Protein AF-S4RRK0-F1 (afdb_monomer)

Foldseek 3Di:
DLVVLVVLVVVQPPPVPQWHFLVSSLVSCCVVVVDPPPPPLSVVLSCQVCVPPPRGTDGSVSSSVSVVVSVVVVVVVVVVVVVVVPPDDDPDDDDDDDDPPPDDPPPPPPDDPDDDDDDPDDPVVVVVVVVVVVVVVVVVVVVVVVVVVVVVVVVVVVVVVVVVVVVVVVVVVVVVVVVVVVVVVVVVVVVVVVVVVVVVVVVVVVVVVVVVVVVVVVVVVVVVVVVVVVVVVVVVVVVVVVVVVVVVVVVVVVVVVVVVVVVVVVVVVVVVVVVVVVVVVVVVVVVVVVVVVD

pLDDT: mean 82.61, std 19.89, range [32.41, 98.75]

Solvent-accessible surface area (backbone atoms only — not comparable to full-a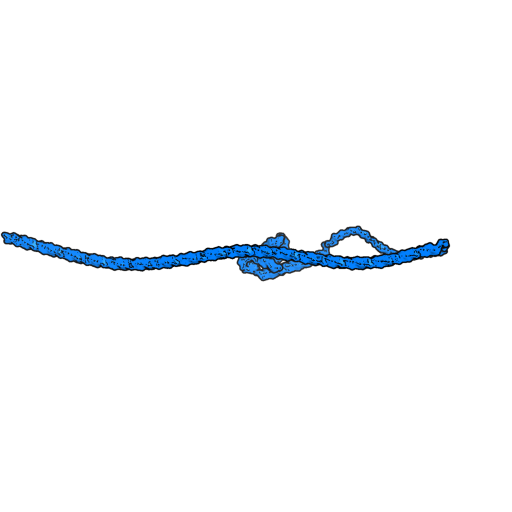tom values): 16966 Å² total; per-residue (Å²): 112,68,73,58,55,52,50,52,52,57,66,58,31,81,80,74,73,63,52,34,44,45,63,57,51,52,54,49,49,42,68,71,66,68,57,59,100,78,46,68,67,59,59,51,51,49,44,72,77,35,78,81,73,72,61,53,67,44,38,64,69,61,50,51,53,52,52,52,50,49,53,50,48,52,53,51,51,56,54,55,56,59,66,66,70,76,75,84,85,83,88,73,82,86,73,93,72,85,83,81,75,81,74,75,82,75,88,73,80,75,84,75,86,76,75,87,75,86,69,98,66,57,76,61,63,60,48,53,50,52,51,51,51,52,52,50,52,52,51,50,54,49,51,51,52,51,49,53,53,51,50,54,54,47,53,55,49,53,54,52,50,53,53,50,52,53,51,51,51,53,51,52,50,51,51,52,53,50,51,53,50,49,55,48,51,54,53,52,50,53,50,50,55,49,52,50,54,52,48,55,51,52,52,50,54,49,53,52,52,50,52,52,51,54,50,52,51,52,52,50,53,51,52,52,52,51,51,52,55,51,52,52,51,53,53,50,52,50,55,52,49,56,50,50,54,51,51,50,52,53,51,52,52,53,50,53,51,52,51,52,53,48,53,52,51,52,51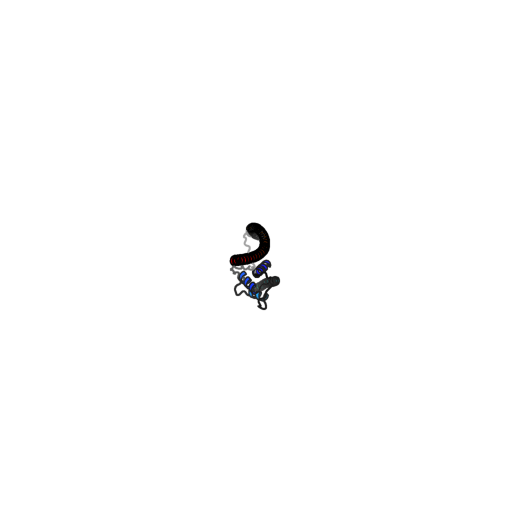,52,51,51,52,51,50,50,52,52,50,52,52,51,51,51,51,52,48,53,52,52,51,57,61,72,76,109

Mean predicted aligned error: 20.46 Å

Organism: Petromyzon marinus (NCBI:txid7757)

Sequence (294 aa):
EENLLNTIFKTCDTESTGHVAVAKIIEFVQLTISCGSEDSGLQELHTMLDPERRDLSIDMDTYQAIMCEWIEHRRTKHLCYRADDVETQDELKAVDVPEFVLAEPSTNMTRFSLQARKPAWGDRETSDLISCIADLQHTHMRLLEDNMKLKGSREMADELNAKLVEQIDTLSMQLRSSQVLLQRDESLKDEIEELKRSLAKVEEEHAHTNVLNKQLKKDNLQLTSNMTTLQDEVVKLRSENDFLCKQEIESGITMEDIKKQLQELEAVAAERNNLLFEQRNNHLKEMMETVSEY

Secondary structure (DSSP, 8-state):
-HHHHHHHHHHH-TT--SEEEHHHHHHHHHHHHT--TT-HHHHHHHHHH-TT-S--EEEHHHHHHHHHHHHHHHHHHHHHHHHHSSSS----------------------------------HHHHHHHHHHHHHHHHHHHHHHHHHHHHHHHHHHHHHHHHHHHHHHHHHHHHHHHHHHHHHHHHHHHHHHHHHHHHHHHHHHHHHHHHHHHHHHHHHHHHHHHHHHHHHHHHHHHHHHHHHHHHHHHHHHHHHHHHHHHHHHHHHHHHHHHHHHHHHHHHHHHHHHHHHHT-

Structure (mmCIF, N/CA/C/O backbone):
data_AF-S4RRK0-F1
#
_entry.id   AF-S4RRK0-F1
#
loop_
_atom_site.group_PDB
_atom_site.id
_atom_site.type_symbol
_atom_site.label_atom_id
_atom_site.label_alt_id
_atom_site.label_comp_id
_atom_site.label_asym_id
_atom_site.label_entity_id
_atom_site.label_seq_id
_atom_site.pdbx_PDB_ins_code
_atom_site.Cartn_x
_atom_site.Cartn_y
_atom_site.Cartn_z
_atom_site.occupancy
_atom_site.B_iso_or_equiv
_atom_site.auth_seq_id
_atom_site.auth_comp_id
_atom_site.auth_asym_id
_atom_site.auth_atom_id
_atom_site.pdbx_PDB_model_num
ATOM 1 N N . GLU A 1 1 ? 26.078 5.689 -9.170 1.00 56.34 1 GLU A N 1
ATOM 2 C CA . GLU A 1 1 ? 26.836 4.837 -8.223 1.00 56.34 1 GLU A CA 1
ATOM 3 C C . GLU A 1 1 ? 26.356 5.036 -6.789 1.00 56.34 1 GLU A C 1
ATOM 5 O O . GLU A 1 1 ? 26.098 4.044 -6.121 1.00 56.34 1 GLU A O 1
ATOM 10 N N . GLU A 1 2 ? 26.064 6.272 -6.374 1.00 58.31 2 GLU A N 1
ATOM 11 C CA . GLU A 1 2 ? 25.510 6.599 -5.043 1.00 58.31 2 GLU A CA 1
ATOM 12 C C . GLU A 1 2 ? 24.223 5.841 -4.659 1.00 58.31 2 GLU A C 1
ATOM 14 O O . GLU A 1 2 ? 24.096 5.380 -3.531 1.00 58.31 2 GLU A O 1
ATOM 19 N N . ASN A 1 3 ? 23.288 5.612 -5.593 1.00 70.06 3 ASN A N 1
ATOM 20 C CA . ASN A 1 3 ? 22.055 4.860 -5.294 1.00 70.06 3 ASN A CA 1
ATOM 21 C C . ASN A 1 3 ? 22.309 3.400 -4.884 1.00 70.06 3 ASN A C 1
ATOM 23 O O . ASN A 1 3 ? 21.536 2.831 -4.114 1.00 70.06 3 ASN A O 1
ATOM 27 N N . LEU A 1 4 ? 23.385 2.791 -5.385 1.00 77.62 4 LEU A N 1
ATOM 28 C CA . LEU A 1 4 ? 23.731 1.399 -5.096 1.00 77.62 4 LEU A CA 1
ATOM 29 C C . LEU A 1 4 ? 24.390 1.288 -3.714 1.00 77.62 4 LEU A C 1
ATOM 31 O O . LEU A 1 4 ? 24.005 0.427 -2.929 1.00 77.62 4 LEU A O 1
ATOM 35 N N . LEU A 1 5 ? 25.273 2.233 -3.376 1.00 81.94 5 LEU A N 1
ATOM 36 C CA . LEU A 1 5 ? 25.861 2.374 -2.038 1.00 81.94 5 LEU A CA 1
ATOM 37 C C . LEU A 1 5 ? 24.783 2.614 -0.972 1.00 81.94 5 LEU A C 1
ATOM 39 O O . LEU A 1 5 ? 24.741 1.914 0.038 1.00 81.94 5 LEU A O 1
ATOM 43 N N . ASN A 1 6 ? 23.830 3.507 -1.249 1.00 81.94 6 ASN A N 1
ATOM 44 C CA . ASN A 1 6 ? 22.699 3.767 -0.355 1.00 81.94 6 ASN A CA 1
ATOM 45 C C . ASN A 1 6 ? 21.820 2.531 -0.137 1.00 81.94 6 ASN A C 1
ATOM 47 O O . ASN A 1 6 ? 21.294 2.325 0.955 1.00 81.94 6 ASN A O 1
ATOM 51 N N . THR A 1 7 ? 21.651 1.706 -1.172 1.00 81.31 7 THR A N 1
ATOM 52 C CA . THR A 1 7 ? 20.878 0.461 -1.075 1.00 81.31 7 THR A CA 1
ATOM 53 C C . THR A 1 7 ? 21.614 -0.569 -0.219 1.00 81.31 7 THR A C 1
ATOM 55 O O . THR A 1 7 ? 20.995 -1.196 0.638 1.00 81.31 7 THR A O 1
ATOM 58 N N . ILE A 1 8 ? 22.934 -0.695 -0.382 1.00 82.50 8 ILE A N 1
ATOM 59 C CA . ILE A 1 8 ? 23.772 -1.597 0.421 1.00 82.50 8 ILE A CA 1
ATOM 60 C C . ILE A 1 8 ? 23.721 -1.203 1.902 1.00 82.50 8 ILE A C 1
ATOM 62 O O . ILE A 1 8 ? 23.387 -2.038 2.739 1.00 82.50 8 ILE A O 1
ATOM 66 N N . PHE A 1 9 ? 23.946 0.072 2.230 1.00 82.81 9 PHE A N 1
ATOM 67 C CA . PHE A 1 9 ? 23.918 0.534 3.621 1.00 82.81 9 PHE A CA 1
ATOM 68 C C . PHE A 1 9 ? 22.547 0.329 4.275 1.00 82.81 9 PHE A C 1
ATOM 70 O O . PHE A 1 9 ? 22.470 -0.197 5.380 1.00 82.81 9 PHE A O 1
ATOM 77 N N . LYS A 1 10 ? 21.454 0.665 3.575 1.00 81.94 10 LYS A N 1
ATOM 78 C CA . LYS A 1 10 ? 20.084 0.446 4.076 1.00 81.94 10 LYS A CA 1
ATOM 79 C C . LYS A 1 10 ? 19.741 -1.028 4.269 1.00 81.94 10 LYS A C 1
ATOM 81 O O . LYS A 1 10 ? 18.912 -1.348 5.110 1.00 81.94 10 LYS A O 1
ATOM 86 N N . THR A 1 11 ? 20.363 -1.919 3.500 1.00 81.00 11 THR A N 1
ATOM 87 C CA . THR A 1 11 ? 20.178 -3.365 3.673 1.00 81.00 11 THR A CA 1
ATOM 88 C C . THR A 1 11 ? 20.938 -3.874 4.900 1.00 81.00 11 THR A C 1
ATOM 90 O O . THR A 1 11 ? 20.464 -4.776 5.587 1.00 81.00 11 THR A O 1
ATOM 93 N N . CYS A 1 12 ? 22.085 -3.269 5.217 1.00 79.50 12 CYS A N 1
ATOM 94 C CA . CYS A 1 12 ? 22.861 -3.581 6.416 1.00 79.50 12 CYS A CA 1
ATOM 95 C C . CYS A 1 12 ? 22.313 -2.911 7.695 1.00 79.50 12 CYS A C 1
ATOM 97 O O . CYS A 1 12 ? 22.525 -3.436 8.790 1.00 79.50 12 CYS A O 1
ATOM 99 N N . ASP A 1 13 ? 21.593 -1.789 7.573 1.00 81.50 13 ASP A N 1
ATOM 100 C CA . ASP A 1 13 ? 20.899 -1.091 8.667 1.00 81.50 13 ASP A CA 1
ATOM 101 C C . ASP A 1 13 ? 19.497 -1.674 8.916 1.00 81.50 13 ASP A C 1
ATOM 103 O O . ASP A 1 13 ? 18.465 -1.037 8.700 1.00 81.50 13 ASP A O 1
ATOM 107 N N . THR A 1 14 ? 19.449 -2.921 9.390 1.00 72.75 14 THR A N 1
ATOM 108 C CA . THR A 1 14 ? 18.186 -3.615 9.696 1.00 72.75 14 THR A CA 1
ATOM 109 C C . THR A 1 14 ? 17.384 -2.962 10.827 1.00 72.75 14 THR A C 1
ATOM 111 O O . THR A 1 14 ? 16.197 -3.241 10.972 1.00 72.75 14 THR A O 1
ATOM 114 N N . GLU A 1 15 ? 18.019 -2.115 11.642 1.00 73.19 15 GLU A N 1
ATOM 115 C CA . GLU A 1 15 ? 17.415 -1.477 12.819 1.00 73.19 15 GLU A CA 1
ATOM 116 C C . GLU A 1 15 ? 17.040 -0.003 12.579 1.00 73.19 15 GLU A C 1
ATOM 118 O O . GLU A 1 15 ? 16.449 0.621 13.458 1.00 73.19 15 GLU A O 1
ATOM 123 N N . SER A 1 16 ? 17.318 0.546 11.385 1.00 70.94 16 SER A N 1
ATOM 124 C CA . SER A 1 16 ? 17.083 1.959 11.033 1.00 70.94 16 SER A CA 1
ATOM 125 C C . SER A 1 16 ? 17.730 2.944 12.016 1.00 70.94 16 SER A C 1
ATOM 127 O O . SER A 1 16 ? 17.191 4.020 12.285 1.00 70.94 16 SER A O 1
ATOM 129 N N . THR A 1 17 ? 18.870 2.565 12.596 1.00 72.56 17 THR A N 1
ATOM 130 C CA . THR A 1 17 ? 19.582 3.351 13.616 1.00 72.56 17 THR A CA 1
ATOM 131 C C . THR A 1 17 ? 20.528 4.379 12.997 1.00 72.56 17 THR A C 1
ATOM 133 O O . THR A 1 17 ? 21.088 5.216 13.712 1.00 72.56 17 THR A O 1
ATOM 136 N N . GLY A 1 18 ? 20.705 4.346 11.671 1.00 76.69 18 GLY A N 1
ATOM 137 C CA . GLY A 1 18 ? 21.592 5.239 10.931 1.00 76.69 18 GLY A CA 1
ATOM 138 C C . GLY A 1 18 ? 23.076 4.928 11.124 1.00 76.69 18 GLY A C 1
ATOM 139 O O . GLY A 1 18 ? 23.906 5.690 10.637 1.00 76.69 18 GLY A O 1
ATOM 140 N N . HIS A 1 19 ? 23.407 3.835 11.821 1.00 80.50 19 HIS A N 1
ATOM 141 C CA . HIS A 1 19 ? 24.772 3.421 12.129 1.00 80.50 19 HIS A CA 1
ATOM 142 C C . HIS A 1 19 ? 24.923 1.916 11.917 1.00 80.50 19 HIS A C 1
ATOM 144 O O . HIS A 1 19 ? 24.158 1.123 12.464 1.00 80.50 19 HIS A O 1
ATOM 150 N N . VAL A 1 20 ? 25.940 1.504 11.162 1.00 82.12 20 VAL A N 1
ATOM 151 C CA . VAL A 1 20 ? 26.157 0.093 10.819 1.00 82.12 20 VAL A CA 1
ATOM 152 C C . VAL A 1 20 ? 27.586 -0.315 11.161 1.00 82.12 20 VAL A C 1
ATOM 154 O O . VAL A 1 20 ? 28.536 0.408 10.874 1.00 82.12 20 VAL A O 1
ATOM 157 N N . ALA A 1 21 ? 27.746 -1.484 11.786 1.00 84.69 21 ALA A N 1
ATOM 158 C CA . ALA A 1 21 ? 29.060 -2.045 12.093 1.00 84.69 21 ALA A CA 1
ATOM 159 C C . ALA A 1 21 ? 29.817 -2.435 10.811 1.00 84.69 21 ALA A C 1
ATOM 161 O O . ALA A 1 21 ? 29.248 -3.090 9.931 1.00 84.69 21 ALA A O 1
ATOM 162 N N . VAL A 1 22 ? 31.109 -2.093 10.740 1.00 81.88 22 VAL A N 1
ATOM 163 C CA . VAL A 1 22 ? 31.964 -2.351 9.563 1.00 81.88 22 VAL A CA 1
ATOM 164 C C . VAL A 1 22 ? 31.947 -3.818 9.133 1.00 81.88 22 VAL A C 1
ATOM 166 O O . VAL A 1 22 ? 31.787 -4.093 7.943 1.00 81.88 22 VAL A O 1
ATOM 169 N N . ALA A 1 23 ? 32.018 -4.764 10.076 1.00 80.62 23 ALA A N 1
ATOM 170 C CA . ALA A 1 23 ? 31.971 -6.195 9.777 1.00 80.62 23 ALA A CA 1
ATOM 171 C C . ALA A 1 23 ? 30.741 -6.607 8.946 1.00 80.62 23 ALA A C 1
ATOM 173 O O . ALA A 1 23 ? 30.881 -7.346 7.973 1.00 80.62 23 ALA A O 1
ATOM 174 N N . LYS A 1 24 ? 29.549 -6.077 9.267 1.00 81.88 24 LYS A N 1
ATOM 175 C CA . LYS A 1 24 ? 28.307 -6.387 8.533 1.00 81.88 24 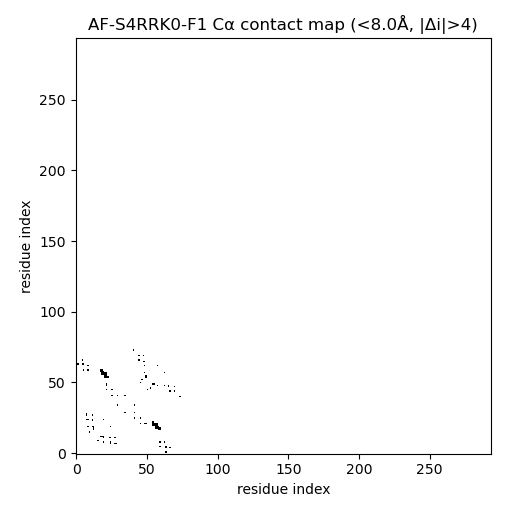LYS A CA 1
ATOM 176 C C . LYS A 1 24 ? 28.330 -5.839 7.108 1.00 81.88 24 LYS A C 1
ATOM 178 O O . LYS A 1 24 ? 27.843 -6.489 6.188 1.00 81.88 24 LYS A O 1
ATOM 183 N N . ILE A 1 25 ? 28.900 -4.649 6.918 1.00 83.50 25 ILE A N 1
ATOM 184 C CA . ILE A 1 25 ? 29.042 -4.031 5.595 1.00 83.50 25 ILE A CA 1
ATOM 185 C C . ILE A 1 25 ? 29.996 -4.861 4.733 1.00 83.50 25 ILE A C 1
ATOM 187 O O . ILE A 1 25 ? 29.672 -5.168 3.588 1.00 83.50 25 ILE A O 1
ATOM 191 N N . ILE A 1 26 ? 31.150 -5.253 5.279 1.00 82.00 26 ILE A N 1
ATOM 192 C CA . ILE A 1 26 ? 32.149 -6.051 4.559 1.00 82.00 26 ILE A CA 1
ATOM 193 C C . ILE A 1 26 ? 31.602 -7.431 4.192 1.00 82.00 26 ILE A C 1
ATOM 195 O O . ILE A 1 26 ? 31.746 -7.848 3.044 1.00 82.00 26 ILE A O 1
ATOM 199 N N . GLU A 1 27 ? 30.926 -8.110 5.120 1.00 82.31 27 GLU A N 1
ATOM 200 C CA . GLU A 1 27 ? 30.287 -9.406 4.871 1.00 82.31 27 GLU A CA 1
ATOM 201 C C . GLU A 1 27 ? 29.238 -9.306 3.751 1.00 82.31 27 GLU A C 1
ATOM 203 O O . GLU A 1 27 ? 29.220 -10.117 2.823 1.00 82.31 27 GLU A O 1
ATOM 208 N N . PHE A 1 28 ? 28.411 -8.259 3.774 1.00 81.00 28 PHE A N 1
ATOM 209 C CA . PHE A 1 28 ? 27.401 -8.033 2.746 1.00 81.00 28 PHE A CA 1
ATOM 210 C C . PHE A 1 28 ? 28.011 -7.711 1.374 1.00 81.00 28 PHE A C 1
ATOM 212 O O . PHE A 1 28 ? 27.554 -8.222 0.349 1.00 81.00 28 PHE A O 1
ATOM 219 N N . VAL A 1 29 ? 29.069 -6.898 1.330 1.00 80.31 29 VAL A N 1
ATOM 220 C CA . VAL A 1 29 ? 29.799 -6.588 0.092 1.00 80.31 29 VAL A CA 1
ATOM 221 C C . VAL A 1 29 ? 30.471 -7.845 -0.469 1.00 80.31 29 VAL A C 1
ATOM 223 O O . VAL A 1 29 ? 30.405 -8.083 -1.676 1.00 80.31 29 VAL A O 1
ATOM 226 N N . GLN A 1 30 ? 31.036 -8.697 0.388 1.00 80.12 30 GLN A N 1
ATOM 227 C CA . GLN A 1 30 ? 31.629 -9.974 -0.012 1.00 80.12 30 GLN A CA 1
ATOM 228 C C . GLN A 1 30 ? 30.592 -10.915 -0.643 1.00 80.12 30 GLN A C 1
ATOM 230 O O . GLN A 1 30 ? 30.853 -11.509 -1.692 1.00 80.12 30 GLN A O 1
ATOM 235 N N . LEU A 1 31 ? 29.399 -11.002 -0.046 1.00 76.31 31 LEU A N 1
ATOM 236 C CA . LEU A 1 31 ? 28.278 -11.792 -0.564 1.00 76.31 31 LEU A CA 1
ATOM 237 C C . LEU A 1 31 ? 27.727 -11.236 -1.883 1.00 76.31 31 LEU A C 1
ATOM 239 O O . LEU A 1 31 ? 27.372 -12.001 -2.777 1.00 76.31 31 LEU A O 1
ATOM 243 N N . THR A 1 32 ? 27.672 -9.910 -2.020 1.00 70.94 32 THR A N 1
ATOM 244 C CA . THR A 1 32 ? 27.062 -9.250 -3.184 1.00 70.94 32 THR A CA 1
ATOM 245 C C . THR A 1 32 ? 27.981 -9.250 -4.405 1.00 70.94 32 THR A C 1
ATOM 247 O O . THR A 1 32 ? 27.503 -9.376 -5.530 1.00 70.94 32 THR A O 1
ATOM 250 N N . ILE A 1 33 ? 29.298 -9.124 -4.211 1.00 65.81 33 ILE A N 1
ATOM 251 C CA . ILE A 1 33 ? 30.260 -8.974 -5.317 1.00 65.81 33 ILE A CA 1
ATOM 252 C C . ILE A 1 33 ? 30.926 -10.317 -5.689 1.00 65.81 33 ILE A C 1
ATOM 254 O O . ILE A 1 33 ? 31.622 -10.398 -6.695 1.00 65.81 33 ILE A O 1
ATOM 258 N N . SER A 1 34 ? 30.658 -11.417 -4.964 1.00 56.47 34 SER A N 1
ATOM 259 C CA . SER A 1 34 ? 31.278 -12.738 -5.217 1.00 56.47 34 SER A CA 1
ATOM 260 C C . SER A 1 34 ? 32.806 -12.657 -5.371 1.00 56.47 34 SER A C 1
ATOM 262 O O . SER A 1 34 ? 33.412 -13.358 -6.183 1.00 56.47 34 SER A O 1
ATOM 264 N N . CYS A 1 35 ? 33.441 -11.779 -4.595 1.00 53.88 35 CYS A N 1
ATOM 265 C CA . CYS A 1 35 ? 34.889 -11.682 -4.534 1.00 53.88 35 CYS A CA 1
ATOM 266 C C . CYS A 1 35 ? 35.422 -12.901 -3.772 1.00 53.88 35 CYS A C 1
ATOM 268 O O . CYS A 1 35 ? 35.051 -13.132 -2.620 1.00 53.88 35 CYS A O 1
ATOM 270 N N . GLY A 1 36 ? 36.259 -13.711 -4.426 1.00 46.44 36 GLY A N 1
ATOM 271 C CA . GLY A 1 36 ? 36.887 -14.881 -3.811 1.00 46.44 36 GLY A CA 1
ATOM 272 C C . GLY A 1 36 ? 37.682 -14.526 -2.548 1.00 46.44 36 GLY A C 1
ATOM 273 O O . GLY A 1 36 ? 38.055 -13.376 -2.329 1.00 46.44 36 GLY A O 1
ATOM 274 N N . SER A 1 37 ? 37.970 -15.527 -1.716 1.00 48.41 37 SER A N 1
ATOM 275 C CA . SER A 1 37 ? 38.601 -15.380 -0.390 1.00 48.41 37 SER A CA 1
ATOM 276 C C . SER A 1 37 ? 40.006 -14.749 -0.373 1.00 48.41 37 SER A C 1
ATOM 278 O O . SER A 1 37 ? 40.567 -14.573 0.702 1.00 48.41 37 SER A O 1
ATOM 280 N N . GLU A 1 38 ? 40.574 -14.407 -1.532 1.00 52.44 38 GLU A N 1
ATOM 281 C CA . GLU A 1 38 ? 41.884 -13.758 -1.700 1.00 52.44 38 GLU A CA 1
ATOM 282 C C . GLU A 1 38 ? 41.790 -12.368 -2.364 1.00 52.44 38 GLU A C 1
ATOM 284 O O . GLU A 1 38 ? 42.759 -11.880 -2.946 1.00 52.44 38 GLU A O 1
ATOM 289 N N . ASP A 1 39 ? 40.637 -11.691 -2.308 1.00 64.44 39 ASP A N 1
ATOM 290 C CA . ASP A 1 39 ? 40.527 -10.354 -2.899 1.00 64.44 39 ASP A CA 1
ATOM 291 C C . ASP A 1 39 ? 41.219 -9.283 -2.037 1.00 64.44 39 ASP A C 1
ATOM 293 O O . ASP A 1 39 ? 40.660 -8.729 -1.085 1.00 64.44 39 ASP A O 1
ATOM 297 N N . SER A 1 40 ? 42.455 -8.952 -2.422 1.00 62.84 40 SER A N 1
ATOM 298 C CA . SER A 1 40 ? 43.233 -7.821 -1.894 1.00 62.84 40 SER A CA 1
ATOM 299 C C . SER A 1 40 ? 42.450 -6.498 -1.851 1.00 62.84 40 SER A C 1
ATOM 301 O O . SER A 1 40 ? 42.728 -5.657 -0.996 1.00 62.84 40 SER A O 1
ATOM 303 N N . GLY A 1 41 ? 41.445 -6.317 -2.720 1.00 72.56 41 GLY A N 1
ATOM 304 C CA . GLY A 1 41 ? 40.604 -5.121 -2.749 1.00 72.56 41 GLY A CA 1
ATOM 305 C C . GLY A 1 41 ? 39.619 -5.011 -1.584 1.00 72.56 41 GLY A C 1
ATOM 306 O O . GLY A 1 41 ? 39.360 -3.902 -1.118 1.00 72.56 41 GLY A O 1
ATOM 307 N N . LEU A 1 42 ? 39.102 -6.134 -1.078 1.00 77.56 42 LEU A N 1
ATOM 308 C CA . LEU A 1 42 ? 38.154 -6.141 0.042 1.00 77.56 42 LEU A CA 1
ATOM 309 C C . LEU A 1 42 ? 38.865 -5.858 1.374 1.00 77.56 42 LEU A C 1
ATOM 311 O O . LEU A 1 42 ? 38.348 -5.140 2.229 1.00 77.56 42 LEU A O 1
ATOM 315 N N . GLN A 1 43 ? 40.093 -6.361 1.529 1.00 74.44 43 GLN A N 1
ATOM 316 C CA . GLN A 1 43 ? 40.926 -6.083 2.702 1.00 74.44 43 GLN A CA 1
ATOM 317 C C . GLN A 1 43 ? 41.373 -4.611 2.762 1.00 74.44 43 GLN A C 1
ATOM 319 O O . GLN A 1 43 ? 41.504 -4.046 3.852 1.00 74.44 43 GLN A O 1
ATOM 324 N N . GLU A 1 44 ? 41.583 -3.988 1.599 1.00 79.94 44 GLU A N 1
ATOM 325 C CA . GLU A 1 44 ? 41.867 -2.557 1.433 1.00 79.94 44 GLU A CA 1
ATOM 326 C C . GLU A 1 44 ? 40.661 -1.712 1.882 1.00 79.94 44 GLU A C 1
ATOM 328 O O . GLU A 1 44 ? 40.821 -0.806 2.699 1.00 79.94 44 GLU A O 1
ATOM 333 N N . LEU A 1 45 ? 39.443 -2.090 1.471 1.00 82.38 45 LEU A N 1
ATOM 334 C CA . LEU A 1 45 ? 38.198 -1.448 1.913 1.00 82.38 45 LEU A CA 1
ATOM 335 C C . LEU A 1 45 ? 37.970 -1.581 3.428 1.00 82.38 45 LEU A C 1
ATOM 337 O O . LEU A 1 45 ? 37.652 -0.600 4.097 1.00 82.38 45 LEU A O 1
ATOM 341 N N . HIS A 1 46 ? 38.193 -2.772 3.992 1.00 78.94 46 HIS A N 1
ATOM 342 C CA . HIS A 1 46 ? 38.106 -2.992 5.439 1.00 78.94 46 HIS A CA 1
ATOM 343 C C . HIS A 1 46 ? 39.093 -2.105 6.216 1.00 78.94 46 HIS A C 1
ATOM 345 O O . HIS A 1 46 ? 38.785 -1.649 7.312 1.00 78.94 46 HIS A O 1
ATOM 351 N N . THR A 1 47 ? 40.284 -1.853 5.666 1.00 81.44 47 THR A N 1
ATOM 352 C CA . THR A 1 47 ? 41.300 -1.011 6.321 1.00 81.44 47 THR A CA 1
ATOM 353 C C . THR A 1 47 ? 40.943 0.478 6.251 1.00 81.44 47 THR A C 1
ATOM 355 O O . THR A 1 47 ? 41.267 1.211 7.180 1.00 81.44 47 THR A O 1
ATOM 358 N N . MET A 1 48 ? 40.251 0.928 5.196 1.00 81.19 48 MET A N 1
ATOM 359 C CA . MET A 1 48 ? 39.755 2.309 5.107 1.00 81.19 48 MET A CA 1
ATOM 360 C C . MET A 1 48 ? 38.557 2.567 6.025 1.00 81.19 48 MET A C 1
ATOM 362 O O . MET A 1 48 ? 38.453 3.648 6.594 1.00 81.19 48 MET A O 1
ATOM 366 N N . LEU A 1 49 ? 37.665 1.583 6.180 1.00 80.56 49 LEU A N 1
ATOM 367 C CA . LEU A 1 49 ? 36.492 1.705 7.050 1.00 80.56 49 LEU A CA 1
ATOM 368 C C . LEU A 1 49 ? 36.849 1.554 8.535 1.00 80.56 49 LEU A C 1
ATOM 370 O O . LEU A 1 49 ? 36.275 2.239 9.375 1.00 80.56 49 LEU A O 1
ATOM 374 N N . ASP A 1 50 ? 37.796 0.678 8.873 1.00 81.00 50 ASP A N 1
ATOM 375 C CA . ASP A 1 50 ? 38.194 0.434 10.259 1.00 81.00 50 ASP A CA 1
ATOM 376 C C . ASP A 1 50 ? 39.718 0.262 10.402 1.00 81.00 50 ASP A C 1
ATOM 378 O O . ASP A 1 50 ? 40.231 -0.866 10.447 1.00 81.00 50 ASP A O 1
ATOM 382 N N . PRO A 1 51 ? 40.467 1.377 10.488 1.00 75.50 51 PRO A N 1
ATOM 383 C CA . PRO A 1 51 ? 41.922 1.348 10.622 1.00 75.50 51 PRO A CA 1
ATOM 384 C C . PRO A 1 51 ? 42.396 0.767 11.965 1.00 75.50 51 PRO A C 1
ATOM 386 O O . PRO A 1 51 ? 43.532 0.298 12.056 1.00 75.50 51 PRO A O 1
ATOM 389 N N . GLU A 1 52 ? 41.547 0.754 13.000 1.00 70.62 52 GLU A N 1
ATOM 390 C CA . GLU A 1 52 ? 41.879 0.211 14.326 1.00 70.62 52 GLU A CA 1
ATOM 391 C C . GLU A 1 52 ? 41.345 -1.217 14.561 1.00 70.62 52 GLU A C 1
ATOM 393 O O . GLU A 1 52 ? 41.658 -1.805 15.599 1.00 70.62 52 GLU A O 1
ATOM 398 N N . ARG A 1 53 ? 40.593 -1.794 13.606 1.00 66.88 53 ARG A N 1
ATOM 399 C CA . ARG A 1 53 ? 39.926 -3.113 13.698 1.00 66.88 53 ARG A CA 1
ATOM 400 C C . ARG A 1 53 ? 39.099 -3.271 14.980 1.00 66.88 53 ARG A C 1
ATOM 402 O O . ARG A 1 53 ? 39.215 -4.279 15.680 1.00 66.88 53 ARG A O 1
ATOM 409 N N . ARG A 1 54 ? 38.327 -2.240 15.329 1.00 67.19 54 ARG A N 1
ATOM 410 C CA . ARG A 1 54 ? 37.473 -2.200 16.528 1.00 67.19 54 ARG A CA 1
ATOM 411 C C . ARG A 1 54 ? 35.977 -2.349 16.238 1.00 67.19 54 ARG A C 1
ATOM 413 O O . ARG A 1 54 ? 35.191 -2.183 17.165 1.00 67.19 54 ARG A O 1
ATOM 420 N N . ASP A 1 55 ? 35.594 -2.658 15.002 1.00 71.00 55 ASP A N 1
ATOM 421 C CA . ASP A 1 55 ? 34.206 -2.750 14.540 1.00 71.00 55 ASP A CA 1
ATOM 422 C C . ASP A 1 55 ? 33.415 -1.476 14.852 1.00 71.00 55 ASP A C 1
ATOM 424 O O . ASP A 1 55 ? 32.374 -1.480 15.513 1.00 71.00 55 ASP A O 1
ATOM 428 N N . LEU A 1 56 ? 33.944 -0.351 14.369 1.00 72.81 56 LEU A N 1
ATOM 429 C CA . LEU A 1 56 ? 33.304 0.950 14.517 1.00 72.81 56 LEU A CA 1
ATOM 430 C C . LEU A 1 56 ? 31.932 0.962 13.824 1.00 72.81 56 LEU A C 1
ATOM 432 O O . LEU A 1 56 ? 31.738 0.424 12.733 1.00 72.81 56 LEU A O 1
ATOM 436 N N . SER A 1 57 ? 30.957 1.585 14.478 1.00 79.81 57 SER A N 1
ATOM 437 C CA . SER A 1 57 ? 29.658 1.866 13.880 1.00 79.81 57 SER A CA 1
ATOM 438 C C . SER A 1 57 ? 29.784 3.112 13.004 1.00 79.81 57 SER A C 1
ATOM 440 O O . SER A 1 57 ? 30.060 4.193 13.527 1.00 79.81 57 SER A O 1
ATOM 442 N N . ILE A 1 58 ? 29.602 2.961 11.696 1.00 81.06 58 ILE A N 1
ATOM 443 C CA . ILE A 1 58 ? 29.776 4.031 10.708 1.00 81.06 58 ILE A CA 1
ATOM 444 C C . ILE A 1 58 ? 28.406 4.581 10.307 1.00 81.06 58 ILE A C 1
ATOM 446 O O . ILE A 1 58 ? 27.467 3.811 10.086 1.00 81.06 58 ILE A O 1
ATOM 450 N N . ASP A 1 59 ? 28.293 5.905 10.233 1.00 86.94 59 ASP A N 1
ATOM 451 C CA . ASP A 1 59 ? 27.123 6.622 9.733 1.00 86.94 59 ASP A CA 1
ATOM 452 C C . ASP A 1 59 ? 27.101 6.676 8.196 1.00 86.94 59 ASP A C 1
ATOM 454 O O . ASP A 1 59 ? 28.119 6.501 7.524 1.00 86.94 59 ASP A O 1
ATOM 458 N N . MET A 1 60 ? 25.921 6.918 7.621 1.00 82.50 60 MET A N 1
ATOM 459 C CA . MET A 1 60 ? 25.713 6.885 6.167 1.00 82.50 60 MET A CA 1
ATOM 460 C C . MET A 1 60 ? 26.683 7.797 5.398 1.00 82.50 60 MET A C 1
ATOM 462 O O . MET A 1 60 ? 27.236 7.378 4.380 1.00 82.50 60 MET A O 1
ATOM 466 N N . ASP A 1 61 ? 26.904 9.020 5.885 1.00 82.75 61 ASP A N 1
ATOM 467 C CA . ASP A 1 61 ? 27.713 10.020 5.183 1.00 82.75 61 ASP A CA 1
ATOM 468 C C . ASP A 1 61 ? 29.190 9.597 5.141 1.00 82.75 61 ASP A C 1
ATOM 470 O O . ASP A 1 61 ? 29.839 9.666 4.093 1.00 82.75 61 ASP A O 1
ATOM 474 N N . THR A 1 62 ? 29.704 9.061 6.251 1.00 84.00 62 THR A N 1
ATOM 475 C CA . THR A 1 62 ? 31.066 8.514 6.339 1.00 84.00 62 THR A CA 1
ATOM 476 C C . THR A 1 62 ? 31.237 7.265 5.471 1.00 84.00 62 THR A C 1
ATOM 478 O O . THR A 1 62 ? 32.244 7.126 4.775 1.00 84.00 62 THR A O 1
ATOM 481 N N . TYR A 1 63 ? 30.243 6.372 5.443 1.00 84.81 63 TYR A N 1
ATOM 482 C CA . TYR A 1 63 ? 30.257 5.208 4.555 1.00 84.81 63 TYR A CA 1
ATOM 483 C C . TYR A 1 63 ? 30.288 5.619 3.077 1.00 84.81 63 TYR A C 1
ATOM 485 O O . TYR A 1 63 ? 31.087 5.084 2.306 1.00 84.81 63 TYR A O 1
ATOM 493 N N . GLN A 1 64 ? 29.457 6.584 2.674 1.00 83.38 64 GLN A N 1
ATOM 494 C CA . GLN A 1 64 ? 29.414 7.060 1.294 1.00 83.38 64 GLN A CA 1
ATOM 495 C C . GLN A 1 64 ? 30.737 7.719 0.891 1.00 83.38 64 GLN A C 1
ATOM 497 O O . GLN A 1 64 ? 31.252 7.417 -0.185 1.00 83.38 64 GLN A O 1
ATOM 502 N N . ALA A 1 65 ? 31.320 8.554 1.756 1.00 85.69 65 ALA A N 1
ATOM 503 C CA . ALA A 1 65 ? 32.612 9.185 1.503 1.00 85.69 65 ALA A CA 1
ATOM 504 C C . ALA A 1 65 ? 33.723 8.144 1.277 1.00 85.69 65 ALA A C 1
ATOM 506 O O . ALA A 1 65 ? 34.414 8.196 0.258 1.00 85.69 65 ALA A O 1
ATOM 507 N N . ILE A 1 66 ? 33.833 7.152 2.167 1.00 85.00 66 ILE A N 1
ATOM 508 C CA . ILE A 1 66 ? 34.878 6.121 2.098 1.00 85.00 66 ILE A CA 1
ATOM 509 C C . ILE A 1 66 ? 34.668 5.183 0.904 1.00 85.00 66 ILE A C 1
ATOM 511 O O . ILE A 1 66 ? 35.622 4.824 0.219 1.00 85.00 66 ILE A O 1
ATOM 515 N N . MET A 1 67 ? 33.428 4.789 0.606 1.00 83.94 67 MET A N 1
ATOM 516 C CA . MET A 1 67 ? 33.144 3.935 -0.551 1.00 83.94 67 MET A CA 1
ATOM 517 C C . MET A 1 67 ? 33.402 4.655 -1.876 1.00 83.94 67 MET A C 1
ATOM 519 O O . MET A 1 67 ? 33.921 4.039 -2.807 1.00 83.94 67 MET A O 1
ATOM 523 N N . CYS A 1 68 ? 33.068 5.946 -1.972 1.00 84.06 68 CYS A N 1
ATOM 524 C CA . CYS A 1 68 ? 33.401 6.765 -3.136 1.00 84.06 68 CYS A CA 1
ATOM 525 C C . CYS A 1 68 ? 34.921 6.875 -3.310 1.00 84.06 68 CYS A C 1
ATOM 527 O O . CYS A 1 68 ? 35.422 6.604 -4.401 1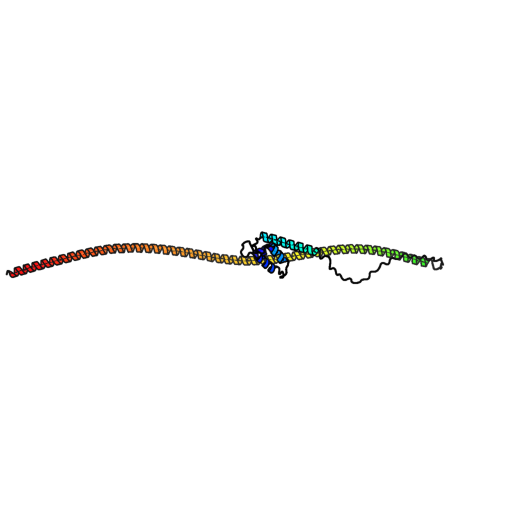.00 84.06 68 CYS A O 1
ATOM 529 N N . GLU A 1 69 ? 35.651 7.170 -2.232 1.00 85.62 69 GLU A N 1
ATOM 530 C CA . GLU A 1 69 ? 37.116 7.231 -2.241 1.00 85.62 69 GLU A CA 1
ATOM 531 C C . GLU A 1 69 ? 37.737 5.886 -2.641 1.00 85.62 69 GLU A C 1
ATOM 533 O O . GLU A 1 69 ? 38.641 5.840 -3.472 1.00 85.62 69 GLU A O 1
ATOM 538 N N . TRP A 1 70 ? 37.214 4.767 -2.138 1.00 84.94 70 TRP A N 1
ATOM 539 C CA . TRP A 1 70 ? 37.691 3.434 -2.503 1.00 84.94 70 TRP A CA 1
ATOM 540 C C . TRP A 1 70 ? 37.432 3.099 -3.978 1.00 84.94 70 TRP A C 1
ATOM 542 O O . TRP A 1 70 ? 38.314 2.565 -4.655 1.00 84.94 70 TRP A O 1
ATOM 552 N N . ILE A 1 71 ? 36.255 3.438 -4.514 1.00 82.69 71 ILE A N 1
ATOM 553 C CA . ILE A 1 71 ? 35.935 3.240 -5.937 1.00 82.69 71 ILE A CA 1
ATOM 554 C C . ILE A 1 71 ? 36.875 4.077 -6.815 1.00 82.69 71 ILE A C 1
ATOM 556 O O . ILE A 1 71 ? 37.397 3.573 -7.814 1.00 82.69 71 ILE A O 1
ATOM 560 N N . GLU A 1 72 ? 37.135 5.331 -6.444 1.00 83.38 72 GLU A N 1
ATOM 561 C CA . GLU A 1 72 ? 38.090 6.195 -7.145 1.00 83.38 72 GLU A CA 1
ATOM 562 C C . GLU A 1 72 ? 39.530 5.687 -7.026 1.00 83.38 72 GLU A C 1
ATOM 564 O O . GLU A 1 72 ? 40.260 5.650 -8.023 1.00 83.38 72 GLU A O 1
ATOM 569 N N . HIS A 1 73 ? 39.929 5.204 -5.850 1.00 81.50 73 HIS A N 1
ATOM 570 C CA . HIS A 1 73 ? 41.232 4.593 -5.621 1.00 81.50 73 HIS A CA 1
ATOM 571 C C . HIS A 1 73 ? 41.423 3.355 -6.505 1.00 81.50 73 HIS A C 1
ATOM 573 O O . HIS A 1 73 ? 42.446 3.214 -7.176 1.00 81.50 73 HIS A O 1
ATOM 579 N N . ARG A 1 74 ? 40.406 2.488 -6.602 1.00 80.50 74 ARG A N 1
ATOM 580 C CA . ARG A 1 74 ? 40.417 1.296 -7.466 1.00 80.50 74 ARG A CA 1
ATOM 581 C C . ARG A 1 74 ? 40.458 1.656 -8.948 1.00 80.50 74 ARG A C 1
ATOM 583 O O . ARG A 1 74 ? 41.212 1.032 -9.694 1.00 80.50 74 ARG A O 1
ATOM 590 N N . ARG A 1 75 ? 39.710 2.677 -9.374 1.00 80.62 75 ARG A N 1
ATOM 591 C CA . ARG A 1 75 ? 39.777 3.211 -10.746 1.00 80.62 75 ARG A CA 1
ATOM 592 C C . ARG A 1 75 ? 41.179 3.704 -11.075 1.00 80.62 75 ARG A C 1
ATOM 594 O O . ARG A 1 75 ? 41.738 3.310 -12.092 1.00 80.62 75 ARG A O 1
ATOM 601 N N . THR A 1 76 ? 41.771 4.497 -10.192 1.00 76.94 76 THR A N 1
ATOM 602 C CA . THR A 1 76 ? 43.097 5.093 -10.397 1.00 76.94 76 THR A CA 1
ATOM 603 C C . THR A 1 76 ? 44.200 4.032 -10.394 1.00 76.94 76 THR A C 1
ATOM 605 O O . THR A 1 76 ? 45.060 4.031 -11.271 1.00 76.94 76 THR A O 1
ATOM 608 N N . LYS A 1 77 ? 44.128 3.055 -9.482 1.00 75.75 77 LYS A N 1
ATOM 609 C CA . LYS A 1 77 ? 45.033 1.896 -9.429 1.00 75.75 77 LYS A CA 1
ATOM 610 C C . LYS A 1 77 ? 44.946 1.062 -10.710 1.00 75.75 77 LYS A C 1
ATOM 612 O O . LYS A 1 77 ? 45.976 0.726 -11.282 1.00 75.75 77 LYS A O 1
ATOM 617 N N . HIS A 1 78 ? 43.740 0.807 -11.220 1.00 64.00 78 HIS A N 1
ATOM 618 C CA . HIS A 1 78 ? 43.544 0.107 -12.493 1.00 64.00 78 HIS A CA 1
ATOM 619 C C . HIS A 1 78 ? 44.081 0.904 -13.698 1.00 64.00 78 HIS A C 1
ATOM 621 O O . HIS A 1 78 ? 44.546 0.301 -14.660 1.00 64.00 78 HIS A O 1
ATOM 627 N N . LEU A 1 79 ? 44.064 2.243 -13.660 1.00 60.56 79 LEU A N 1
ATOM 628 C CA . LEU A 1 79 ? 44.706 3.072 -14.688 1.00 60.56 79 LEU A CA 1
ATOM 629 C C . LEU A 1 79 ? 46.245 3.066 -14.601 1.00 60.56 79 LEU A C 1
ATOM 631 O O . LEU A 1 79 ? 46.882 3.085 -15.649 1.00 60.56 79 LEU A O 1
ATOM 635 N N . CYS A 1 80 ? 46.842 2.989 -13.405 1.00 57.94 80 CYS A N 1
ATOM 636 C CA . CYS A 1 80 ? 48.301 2.867 -13.247 1.00 57.94 80 CYS A CA 1
ATOM 637 C C . CYS A 1 80 ? 48.841 1.507 -13.715 1.00 57.94 80 CYS A C 1
ATOM 639 O O . CYS A 1 80 ? 49.844 1.475 -14.416 1.00 57.94 80 CYS A O 1
ATOM 641 N N . TYR A 1 81 ? 48.163 0.393 -13.410 1.00 53.38 81 TYR A N 1
ATOM 642 C CA . TYR A 1 81 ? 48.574 -0.928 -13.921 1.00 53.38 81 TYR A CA 1
ATOM 643 C C . TYR A 1 81 ? 48.429 -1.038 -15.449 1.00 53.38 81 TYR A C 1
ATOM 645 O O . TYR A 1 81 ? 49.229 -1.692 -16.105 1.00 53.38 81 TYR A O 1
ATOM 653 N N . ARG A 1 82 ? 47.467 -0.324 -16.049 1.00 47.12 82 ARG A N 1
ATOM 654 C CA . ARG A 1 82 ? 47.299 -0.277 -17.511 1.00 47.12 82 ARG A CA 1
ATOM 655 C C . ARG A 1 82 ? 48.357 0.564 -18.237 1.00 47.12 82 ARG A C 1
ATOM 657 O O . ARG A 1 82 ? 48.399 0.520 -19.462 1.00 47.12 82 ARG A O 1
ATOM 664 N N . ALA A 1 83 ? 49.140 1.362 -17.510 1.00 45.69 83 ALA A N 1
ATOM 665 C CA . ALA A 1 83 ? 50.240 2.142 -18.071 1.00 45.69 83 ALA A CA 1
ATOM 666 C C . ALA A 1 83 ? 51.561 1.352 -18.106 1.00 45.69 83 ALA A C 1
ATOM 668 O O . ALA A 1 83 ? 52.381 1.633 -18.974 1.00 45.69 83 ALA A O 1
ATOM 669 N N . ASP A 1 84 ? 51.733 0.354 -17.229 1.00 45.12 84 ASP A N 1
ATOM 670 C CA . ASP A 1 84 ? 52.897 -0.550 -17.235 1.00 45.12 84 ASP A CA 1
ATOM 671 C C . ASP A 1 84 ? 52.676 -1.821 -18.087 1.00 45.12 84 ASP A C 1
ATOM 673 O O . ASP A 1 84 ? 53.640 -2.387 -18.590 1.00 45.12 84 ASP A O 1
ATOM 677 N N . ASP A 1 85 ? 51.429 -2.227 -18.366 1.00 36.38 85 ASP A N 1
ATOM 678 C CA . ASP A 1 85 ? 51.108 -3.373 -19.246 1.00 36.38 85 ASP A CA 1
ATOM 679 C C . ASP A 1 85 ? 50.963 -2.993 -20.745 1.00 36.38 85 ASP A C 1
ATOM 681 O O . ASP A 1 85 ? 50.198 -3.603 -21.495 1.00 36.38 85 ASP A O 1
ATOM 685 N N . VAL A 1 86 ? 51.699 -1.976 -21.215 1.00 42.12 86 VAL A N 1
ATOM 686 C CA . VAL A 1 86 ? 51.869 -1.654 -22.656 1.00 42.12 86 VAL A CA 1
ATOM 687 C C . VAL A 1 86 ? 53.305 -1.947 -23.112 1.00 42.12 86 VAL A C 1
ATOM 689 O O . VAL A 1 86 ? 53.839 -1.337 -24.028 1.00 42.12 86 VAL A O 1
ATOM 692 N N . GLU A 1 87 ? 53.948 -2.936 -22.503 1.00 45.78 87 GLU A N 1
ATOM 693 C CA . GLU A 1 87 ? 55.177 -3.526 -23.032 1.00 45.78 87 GLU A CA 1
ATOM 694 C C . GLU A 1 87 ? 55.171 -5.029 -22.748 1.00 45.78 87 GLU A C 1
ATOM 696 O O . GLU A 1 87 ? 55.878 -5.506 -21.875 1.00 45.78 87 GLU A O 1
ATOM 701 N N . THR A 1 88 ? 54.291 -5.777 -23.425 1.00 48.50 88 THR A N 1
ATOM 702 C CA . THR A 1 88 ? 54.466 -7.185 -23.861 1.00 48.50 88 THR A CA 1
ATOM 703 C C . THR A 1 88 ? 53.112 -7.848 -24.121 1.00 48.50 88 THR A C 1
ATOM 705 O O . THR A 1 88 ? 52.549 -8.500 -23.254 1.00 48.50 88 THR A O 1
ATOM 708 N N . GLN A 1 89 ? 52.598 -7.712 -25.344 1.00 41.91 89 GLN A N 1
ATOM 709 C CA . GLN A 1 89 ? 51.978 -8.795 -26.125 1.00 41.91 89 GLN A CA 1
ATOM 710 C C . GLN A 1 89 ? 51.336 -8.195 -27.376 1.00 41.91 89 GLN A C 1
ATOM 712 O O . GLN A 1 89 ? 50.170 -7.813 -27.383 1.00 41.91 89 GLN A O 1
ATOM 717 N N . ASP A 1 90 ? 52.114 -8.157 -28.453 1.00 32.56 90 ASP A N 1
ATOM 718 C CA . ASP A 1 90 ? 51.571 -8.235 -29.807 1.00 32.56 90 ASP A CA 1
ATOM 719 C C . ASP A 1 90 ? 52.381 -9.293 -30.572 1.00 32.56 90 ASP A C 1
ATOM 721 O O . ASP A 1 90 ? 53.303 -9.006 -31.332 1.00 32.56 90 ASP A O 1
ATOM 725 N N . GLU A 1 91 ? 52.098 -10.565 -30.275 1.00 46.66 91 GLU A N 1
ATOM 726 C CA . GLU A 1 91 ? 52.482 -11.688 -31.133 1.00 46.66 91 GLU A CA 1
ATOM 727 C C . GLU A 1 91 ? 51.463 -11.795 -32.274 1.00 46.66 91 GLU A C 1
ATOM 729 O O . GLU A 1 91 ? 50.551 -12.628 -32.265 1.00 46.66 91 GLU A O 1
ATOM 734 N N . LEU A 1 92 ? 51.636 -10.959 -33.298 1.00 40.00 92 LEU A N 1
ATOM 735 C CA . LEU A 1 92 ? 51.048 -11.197 -34.609 1.00 40.00 92 LEU A CA 1
ATOM 736 C C . LEU A 1 92 ? 52.035 -11.990 -35.467 1.00 40.00 92 LEU A C 1
ATOM 738 O O . LEU A 1 92 ? 53.139 -11.561 -35.794 1.00 40.00 92 LEU A O 1
ATOM 742 N N . LYS A 1 93 ? 51.590 -13.198 -35.811 1.00 37.09 93 LYS A N 1
ATOM 743 C CA . LYS A 1 93 ? 52.234 -14.163 -36.700 1.00 37.09 93 LYS A CA 1
ATOM 744 C C . LYS A 1 93 ? 52.739 -13.495 -37.984 1.00 37.09 93 LYS A C 1
ATOM 746 O O . LYS A 1 93 ? 51.943 -13.111 -38.839 1.00 37.09 93 LYS A O 1
ATOM 751 N N . ALA A 1 94 ? 54.058 -13.465 -38.150 1.00 32.50 94 ALA A N 1
ATOM 752 C CA . ALA A 1 94 ? 54.697 -13.260 -39.439 1.00 32.50 94 ALA A CA 1
ATOM 753 C C . ALA A 1 94 ? 54.416 -14.481 -40.332 1.00 32.50 94 ALA A C 1
ATOM 755 O O . ALA A 1 94 ? 54.899 -15.584 -40.079 1.00 32.50 94 ALA A O 1
ATOM 756 N N . VAL A 1 95 ? 53.579 -14.287 -41.350 1.00 39.31 95 VAL A N 1
ATOM 757 C CA . VAL A 1 95 ? 53.469 -15.185 -42.501 1.00 39.31 95 VAL A CA 1
ATOM 758 C C . VAL A 1 95 ? 54.326 -14.580 -43.603 1.00 39.31 95 VAL A C 1
ATOM 760 O O . VAL A 1 95 ? 54.082 -13.454 -44.033 1.00 39.31 95 VAL A O 1
ATOM 763 N N . ASP A 1 96 ? 55.333 -15.341 -44.024 1.00 42.94 96 ASP A N 1
ATOM 764 C CA . ASP A 1 96 ? 56.240 -15.026 -45.122 1.00 42.94 96 ASP A CA 1
ATOM 765 C C . ASP A 1 96 ? 55.476 -14.715 -46.418 1.00 42.94 96 ASP A C 1
ATOM 767 O O . ASP A 1 96 ? 54.812 -15.581 -46.996 1.00 42.94 96 ASP A O 1
ATOM 771 N N . VAL A 1 97 ? 55.635 -13.488 -46.917 1.00 37.31 97 VAL A N 1
ATOM 772 C CA . VAL A 1 97 ? 55.397 -13.136 -48.321 1.00 37.31 97 VAL A CA 1
ATOM 773 C C . VAL A 1 97 ? 56.636 -12.379 -48.816 1.00 37.31 97 VAL A C 1
ATOM 775 O O . VAL A 1 97 ? 57.086 -11.468 -48.123 1.00 37.31 97 VAL A O 1
ATOM 778 N N . PRO A 1 98 ? 57.231 -12.745 -49.968 1.00 38.62 98 PRO A N 1
ATOM 779 C CA . PRO A 1 98 ? 58.573 -12.300 -50.327 1.00 38.62 98 PRO A CA 1
ATOM 780 C C . PRO A 1 98 ? 58.629 -10.808 -50.650 1.00 38.62 98 PRO A C 1
ATOM 782 O O . PRO A 1 98 ? 57.891 -10.303 -51.497 1.00 38.62 98 PRO A O 1
ATOM 785 N N . GLU A 1 99 ? 59.580 -10.137 -50.015 1.00 32.41 99 GLU A N 1
ATOM 786 C CA . GLU A 1 99 ? 60.022 -8.782 -50.306 1.00 32.41 99 GLU A CA 1
ATOM 787 C C . GLU A 1 99 ? 60.658 -8.745 -51.708 1.00 32.41 99 GLU A C 1
ATOM 789 O O . GLU A 1 99 ? 61.776 -9.213 -51.936 1.00 32.41 99 GLU A O 1
ATOM 794 N N . PHE A 1 100 ? 59.915 -8.233 -52.692 1.00 33.34 100 PHE A N 1
ATOM 795 C CA . PHE A 1 100 ? 60.456 -7.937 -54.015 1.00 33.34 100 PHE A CA 1
ATOM 796 C C . PHE A 1 100 ? 61.349 -6.701 -53.897 1.00 33.34 100 PHE A C 1
ATOM 798 O O . PHE A 1 100 ? 60.888 -5.561 -53.933 1.00 33.34 100 PHE A O 1
ATOM 805 N N . VAL A 1 101 ? 62.642 -6.965 -53.726 1.00 34.56 101 VAL A N 1
ATOM 806 C CA . VAL A 1 101 ? 63.729 -5.992 -53.812 1.00 34.56 101 VAL A CA 1
ATOM 807 C C . VAL A 1 101 ? 63.578 -5.207 -55.115 1.00 34.56 101 VAL A C 1
ATOM 809 O O . VAL A 1 101 ? 63.749 -5.748 -56.210 1.00 34.56 101 VAL A O 1
ATOM 812 N N . LEU A 1 102 ? 63.269 -3.915 -54.996 1.00 40.12 102 LEU A N 1
ATOM 813 C CA . LEU A 1 102 ? 63.471 -2.950 -56.069 1.00 40.12 102 LEU A CA 1
ATOM 814 C C . LEU A 1 102 ? 64.973 -2.895 -56.347 1.00 40.12 102 LEU A C 1
ATOM 816 O O . LEU A 1 102 ? 65.726 -2.188 -55.682 1.00 40.12 102 LEU A O 1
ATOM 820 N N . ALA A 1 103 ? 65.407 -3.699 -57.312 1.00 34.06 103 ALA A N 1
ATOM 821 C CA . ALA A 1 103 ? 66.737 -3.618 -57.870 1.00 34.06 103 ALA A CA 1
ATOM 822 C C . ALA A 1 103 ? 66.911 -2.230 -58.497 1.00 34.06 103 ALA A C 1
ATOM 824 O O . ALA A 1 103 ? 66.303 -1.904 -59.518 1.00 34.06 103 ALA A O 1
ATOM 825 N N . GLU A 1 104 ? 67.749 -1.412 -57.868 1.00 43.31 104 GLU A N 1
ATOM 826 C CA . GLU A 1 104 ? 68.365 -0.260 -58.509 1.00 43.31 104 GLU A CA 1
ATOM 827 C C . GLU A 1 104 ? 68.987 -0.712 -59.843 1.00 43.31 104 GLU A C 1
ATOM 829 O O . GLU A 1 104 ? 69.776 -1.667 -59.855 1.00 43.31 104 GLU A O 1
ATOM 834 N N . PRO A 1 105 ? 68.697 -0.068 -60.987 1.00 39.09 105 PRO A N 1
ATOM 835 C CA . PRO A 1 105 ? 69.484 -0.306 -62.178 1.00 39.09 105 PRO A CA 1
ATOM 836 C C . PRO A 1 105 ? 70.820 0.405 -61.968 1.00 39.09 105 PRO A C 1
ATOM 838 O O . PRO A 1 105 ? 70.956 1.607 -62.187 1.00 39.09 105 PRO A O 1
ATOM 841 N N . SER A 1 106 ? 71.811 -0.357 -61.508 1.00 38.81 106 SER A N 1
ATOM 842 C CA . SER A 1 106 ? 73.205 0.060 -61.445 1.00 38.81 106 SER A CA 1
ATOM 843 C C . SER A 1 106 ? 73.614 0.681 -62.781 1.00 38.81 106 SER A C 1
ATOM 845 O O . SER A 1 106 ? 73.560 0.031 -63.831 1.00 38.81 106 SER A O 1
ATOM 847 N N . THR A 1 107 ? 74.006 1.949 -62.731 1.00 49.22 107 THR A N 1
ATOM 848 C CA . THR A 1 107 ? 74.521 2.749 -63.843 1.00 49.22 107 THR A CA 1
ATOM 849 C C . THR A 1 107 ? 75.873 2.207 -64.316 1.00 49.22 107 THR A C 1
ATOM 851 O O . THR A 1 107 ? 76.925 2.803 -64.106 1.00 49.22 107 THR A O 1
ATOM 854 N N . ASN A 1 108 ? 75.851 1.063 -64.994 1.00 43.50 108 ASN A N 1
ATOM 855 C CA . ASN A 1 108 ? 77.026 0.426 -65.575 1.00 43.50 108 ASN A CA 1
ATOM 856 C C . ASN A 1 108 ? 76.899 0.542 -67.094 1.00 43.50 108 ASN A C 1
ATOM 858 O O . ASN A 1 108 ? 76.730 -0.440 -67.812 1.00 43.50 108 ASN A O 1
ATOM 862 N N . MET A 1 109 ? 76.923 1.782 -67.584 1.00 37.78 109 MET A N 1
ATOM 863 C CA . MET A 1 109 ? 76.966 2.084 -69.011 1.00 37.78 109 MET A CA 1
ATOM 864 C C . MET A 1 109 ? 78.365 1.737 -69.540 1.00 37.78 109 MET A C 1
ATOM 866 O O . MET A 1 109 ? 79.236 2.599 -69.684 1.00 37.78 109 MET A O 1
ATOM 870 N N . THR A 1 110 ? 78.611 0.456 -69.809 1.00 38.12 110 THR A N 1
ATOM 871 C CA . THR A 1 110 ? 79.775 0.024 -70.581 1.00 38.12 110 THR A CA 1
ATOM 872 C C . THR A 1 110 ? 79.627 0.581 -71.993 1.00 38.12 110 THR A C 1
ATOM 874 O O . THR A 1 110 ? 78.805 0.124 -72.783 1.00 38.12 110 THR A O 1
ATOM 877 N N . ARG A 1 111 ? 80.421 1.611 -72.303 1.00 45.66 111 ARG A N 1
ATOM 878 C CA . ARG A 1 111 ? 80.575 2.163 -73.651 1.00 45.66 111 ARG A CA 1
ATOM 879 C C . ARG A 1 111 ? 81.058 1.057 -74.588 1.00 45.66 111 ARG A C 1
ATOM 881 O O . ARG A 1 111 ? 82.237 0.711 -74.575 1.00 45.66 111 ARG A O 1
ATOM 888 N N . PHE A 1 112 ? 80.162 0.529 -75.413 1.00 36.16 112 PHE A N 1
ATOM 889 C CA . PHE A 1 112 ? 80.534 -0.289 -76.557 1.00 36.16 112 PHE A CA 1
ATOM 890 C C . PHE A 1 112 ? 80.537 0.599 -77.801 1.00 36.16 112 PHE A C 1
ATOM 892 O O . PHE A 1 112 ? 79.495 0.978 -78.332 1.00 36.16 112 PHE A O 1
ATOM 899 N N . SER A 1 113 ? 81.737 0.976 -78.235 1.00 51.06 113 SER A N 1
ATOM 900 C CA . SER A 1 113 ? 81.967 1.652 -79.506 1.00 51.06 113 SER A CA 1
ATOM 901 C C . SER A 1 113 ? 81.678 0.681 -80.653 1.00 51.06 113 SER A C 1
ATOM 903 O O . SER A 1 113 ? 82.580 -0.001 -81.137 1.00 51.06 113 SER A O 1
ATOM 905 N N . LEU A 1 114 ? 80.425 0.619 -81.107 1.00 44.12 114 LEU A N 1
ATOM 906 C CA . LEU A 1 114 ? 80.088 0.017 -82.395 1.00 44.12 114 LEU A CA 1
ATOM 907 C C . LEU A 1 114 ? 80.451 0.998 -83.501 1.00 44.12 114 LEU A C 1
ATOM 909 O O . LEU A 1 114 ? 79.701 1.911 -83.842 1.00 44.12 114 LEU A O 1
ATOM 913 N N . GLN A 1 115 ? 81.644 0.797 -84.054 1.00 43.00 115 GLN A N 1
ATOM 914 C CA . GLN A 1 115 ? 81.995 1.339 -85.355 1.00 43.00 115 GLN A CA 1
ATOM 915 C C . GLN A 1 115 ? 80.950 0.887 -86.380 1.00 43.00 115 GLN A C 1
ATOM 917 O O . GLN A 1 115 ? 80.627 -0.295 -86.505 1.00 43.00 115 GLN A O 1
ATOM 922 N N . ALA A 1 116 ? 80.412 1.875 -87.087 1.00 48.66 116 ALA A N 1
ATOM 923 C CA . ALA A 1 116 ? 79.372 1.728 -88.081 1.00 48.66 116 ALA A CA 1
ATOM 924 C C . ALA A 1 116 ? 79.756 0.716 -89.170 1.00 48.66 116 ALA A C 1
ATOM 926 O O . ALA A 1 116 ? 80.671 0.942 -89.960 1.00 48.66 116 ALA A O 1
ATOM 927 N N . ARG A 1 117 ? 78.966 -0.350 -89.290 1.00 45.75 117 ARG A N 1
ATOM 928 C CA . ARG A 1 117 ? 78.814 -1.086 -90.544 1.00 45.75 117 ARG A CA 1
ATOM 929 C C . ARG A 1 117 ? 77.358 -0.948 -90.954 1.00 45.75 117 ARG A C 1
ATOM 931 O O . ARG A 1 117 ? 76.515 -1.618 -90.381 1.00 45.75 117 ARG A O 1
ATOM 938 N N . LYS A 1 118 ? 77.071 -0.046 -91.901 1.00 51.81 118 LYS A N 1
ATOM 939 C CA . LYS A 1 118 ? 75.749 0.091 -92.531 1.00 51.81 118 LYS A CA 1
ATOM 940 C C . LYS A 1 118 ? 75.376 -1.238 -93.193 1.00 51.81 118 LYS A C 1
ATOM 942 O O . LYS A 1 118 ? 76.075 -1.621 -94.135 1.00 51.81 118 LYS A O 1
ATOM 947 N N . PRO A 1 119 ? 74.291 -1.915 -92.792 1.00 45.66 119 PRO A N 1
ATOM 948 C CA . PRO A 1 119 ? 73.667 -2.882 -93.661 1.00 45.66 119 PRO A CA 1
ATOM 949 C C . PRO A 1 119 ? 72.477 -2.171 -94.335 1.00 45.66 119 PRO A C 1
ATOM 951 O O . PRO A 1 119 ? 71.682 -1.499 -93.684 1.00 45.66 119 PRO A O 1
ATOM 954 N N . ALA A 1 120 ? 72.401 -2.233 -95.662 1.00 54.22 120 ALA A N 1
ATOM 955 C CA . ALA A 1 120 ? 71.309 -1.655 -96.441 1.00 54.22 120 ALA A CA 1
ATOM 956 C C . ALA A 1 120 ? 70.039 -2.525 -96.324 1.00 54.22 120 ALA A C 1
ATOM 958 O O . ALA A 1 120 ? 69.587 -3.104 -97.306 1.00 54.22 120 ALA A O 1
ATOM 959 N N . TRP A 1 121 ? 69.512 -2.632 -95.103 1.00 48.22 121 TRP A N 1
ATOM 960 C CA . TRP A 1 121 ? 68.138 -3.038 -94.799 1.00 48.22 121 TRP A CA 1
ATOM 961 C C . TRP A 1 121 ? 67.380 -1.760 -94.443 1.00 48.22 121 TRP A C 1
ATOM 963 O O . TRP A 1 121 ? 67.973 -0.814 -93.922 1.00 48.22 121 TRP A O 1
ATOM 973 N N . GLY A 1 122 ? 66.142 -1.656 -94.900 1.00 51.56 122 GLY A N 1
ATOM 974 C CA . GLY A 1 122 ? 65.545 -0.391 -95.298 1.00 51.56 122 GLY A CA 1
ATOM 975 C C . GLY A 1 122 ? 65.387 0.606 -94.154 1.00 51.56 122 GLY A C 1
ATOM 976 O O . GLY A 1 122 ? 64.888 0.271 -93.088 1.00 51.56 122 GLY A O 1
ATOM 977 N N . ASP A 1 123 ? 65.673 1.872 -94.453 1.00 60.28 123 ASP A N 1
ATOM 978 C CA . ASP A 1 123 ? 65.286 3.066 -93.678 1.00 60.28 123 ASP A CA 1
ATOM 979 C C . ASP A 1 123 ? 63.811 3.006 -93.195 1.00 60.28 123 ASP A C 1
ATOM 981 O O . ASP A 1 123 ? 63.439 3.528 -92.145 1.00 60.28 123 ASP A O 1
ATOM 985 N N . ARG A 1 124 ? 62.978 2.264 -93.942 1.00 64.25 124 ARG A N 1
ATOM 986 C CA . ARG A 1 124 ? 61.581 1.927 -93.647 1.00 64.25 124 ARG A CA 1
ATOM 987 C C . ARG A 1 124 ? 61.392 1.037 -92.408 1.00 64.25 124 ARG A C 1
ATOM 989 O O . AR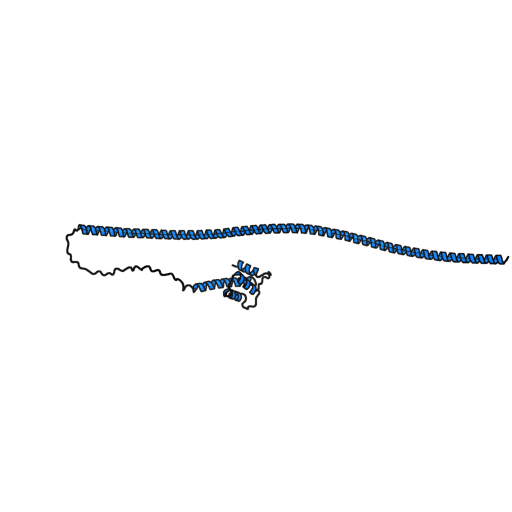G A 1 124 ? 60.567 1.372 -91.573 1.00 64.25 124 ARG A O 1
ATOM 996 N N . GLU A 1 125 ? 62.141 -0.051 -92.249 1.00 73.69 125 GLU A N 1
ATOM 997 C CA . GLU A 1 125 ? 61.938 -1.020 -91.151 1.00 73.69 125 GLU A CA 1
ATOM 998 C C . GLU A 1 125 ? 62.371 -0.431 -89.798 1.00 73.69 125 GLU A C 1
ATOM 1000 O O . GLU A 1 125 ? 61.731 -0.649 -88.769 1.00 73.69 125 GLU A O 1
ATOM 1005 N N . THR A 1 126 ? 63.424 0.392 -89.804 1.00 76.25 126 THR A N 1
ATOM 1006 C CA . THR A 1 126 ? 63.843 1.179 -88.637 1.00 76.25 126 THR A CA 1
ATOM 1007 C C . THR A 1 126 ? 62.849 2.289 -88.300 1.00 76.25 126 THR A C 1
ATOM 1009 O O . THR A 1 126 ? 62.592 2.529 -87.122 1.00 76.25 126 THR A O 1
ATOM 1012 N N . SER A 1 127 ? 62.253 2.936 -89.308 1.00 81.50 127 SER A N 1
ATOM 1013 C CA . SER A 1 127 ? 61.204 3.945 -89.110 1.00 81.50 127 SER A CA 1
ATOM 1014 C C . SER A 1 127 ? 59.921 3.339 -88.526 1.00 81.50 127 SER A C 1
ATOM 1016 O O . SER A 1 127 ? 59.333 3.923 -87.617 1.00 81.50 127 SER A O 1
ATOM 1018 N N . ASP A 1 128 ? 59.507 2.159 -88.996 1.00 86.00 128 ASP A N 1
ATOM 1019 C CA . ASP A 1 128 ? 58.318 1.453 -88.499 1.00 86.00 128 ASP A CA 1
ATOM 1020 C C . ASP A 1 128 ? 58.493 1.025 -87.026 1.00 86.00 128 ASP A C 1
ATOM 1022 O O . ASP A 1 128 ? 57.575 1.170 -86.215 1.00 86.00 128 ASP A O 1
ATOM 1026 N N . LEU A 1 129 ? 59.696 0.580 -86.636 1.00 90.94 129 LEU A N 1
ATOM 1027 C CA . LEU A 1 129 ? 60.019 0.257 -85.241 1.00 90.94 129 LEU A CA 1
ATOM 1028 C C . LEU A 1 129 ? 60.017 1.502 -84.338 1.00 90.94 129 LEU A C 1
ATOM 1030 O O . LEU A 1 129 ? 59.502 1.443 -83.224 1.00 90.94 129 LEU A O 1
ATOM 1034 N N . ILE A 1 130 ? 60.554 2.631 -84.811 1.00 89.38 130 ILE A N 1
ATOM 1035 C CA . ILE A 1 130 ? 60.530 3.904 -84.071 1.00 89.38 130 ILE A CA 1
ATOM 1036 C C . ILE A 1 130 ? 59.085 4.382 -83.858 1.00 89.38 130 ILE A C 1
ATOM 1038 O O . ILE A 1 130 ? 58.750 4.804 -82.752 1.00 89.38 130 ILE A O 1
ATOM 1042 N N . SER A 1 131 ? 58.218 4.265 -84.872 1.00 89.81 131 SER A N 1
ATOM 1043 C CA . SER A 1 131 ? 56.787 4.578 -84.739 1.00 89.81 131 SER A CA 1
ATOM 1044 C C . SER A 1 131 ? 56.110 3.678 -83.703 1.00 89.81 131 SER A C 1
ATOM 1046 O O . SER A 1 131 ? 55.412 4.172 -82.824 1.00 89.81 131 SER A O 1
ATOM 1048 N N . CYS A 1 132 ? 56.378 2.369 -83.746 1.00 92.19 132 CYS A N 1
ATOM 1049 C CA . CYS A 1 132 ? 55.841 1.408 -82.781 1.00 92.19 132 CYS A CA 1
ATOM 1050 C C . CYS A 1 132 ? 56.289 1.721 -81.341 1.00 92.19 132 CYS A C 1
ATOM 1052 O O . CYS A 1 132 ? 55.490 1.677 -80.407 1.00 92.19 132 CYS A O 1
ATOM 1054 N N . ILE A 1 133 ? 57.557 2.100 -81.154 1.00 93.62 133 ILE A N 1
ATOM 1055 C CA . ILE A 1 133 ? 58.080 2.530 -79.851 1.00 93.62 133 ILE A CA 1
ATOM 1056 C C . ILE A 1 133 ? 57.376 3.808 -79.373 1.00 93.62 133 ILE A C 1
ATOM 1058 O O . ILE A 1 133 ? 57.014 3.888 -78.200 1.00 93.62 133 ILE A O 1
ATOM 1062 N N . ALA A 1 134 ? 57.147 4.787 -80.253 1.00 93.06 134 ALA A N 1
ATOM 1063 C CA . ALA A 1 134 ? 56.442 6.021 -79.905 1.00 93.06 134 ALA A CA 1
ATOM 1064 C C . ALA A 1 134 ? 54.975 5.762 -79.508 1.00 93.06 134 ALA A C 1
ATOM 1066 O O . ALA A 1 134 ? 54.500 6.314 -78.514 1.00 93.06 134 ALA A O 1
ATOM 1067 N N . ASP A 1 135 ? 54.279 4.870 -80.217 1.00 94.81 135 ASP A N 1
ATOM 1068 C CA . ASP A 1 135 ? 52.911 4.458 -79.882 1.00 94.81 135 ASP A CA 1
ATOM 1069 C C . ASP A 1 135 ? 52.854 3.706 -78.541 1.00 94.81 135 ASP A C 1
ATOM 1071 O O . ASP A 1 135 ? 51.963 3.945 -77.719 1.00 94.81 135 ASP A O 1
ATOM 1075 N N . LEU A 1 136 ? 53.836 2.842 -78.262 1.00 95.88 136 LEU A N 1
ATOM 1076 C CA . LEU A 1 136 ? 53.982 2.174 -76.964 1.00 95.88 136 LEU A CA 1
ATOM 1077 C C . LEU A 1 136 ? 54.255 3.171 -75.830 1.00 95.88 136 LEU A C 1
ATOM 1079 O O . LEU A 1 136 ? 53.666 3.064 -74.757 1.00 95.88 136 LEU A O 1
ATOM 1083 N N . GLN A 1 137 ? 55.103 4.173 -76.054 1.00 95.62 137 GLN A N 1
ATOM 1084 C CA . GLN A 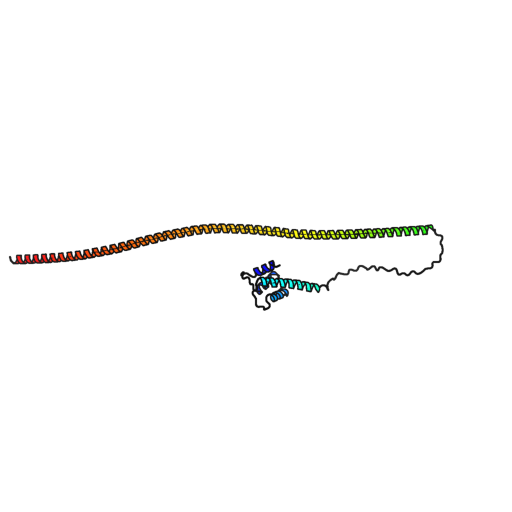1 137 ? 55.363 5.225 -75.068 1.00 95.62 137 GLN A CA 1
ATOM 1085 C C . GLN A 1 137 ? 54.115 6.075 -74.800 1.00 95.62 137 GLN A C 1
ATOM 1087 O O . GLN A 1 137 ? 53.804 6.363 -73.644 1.00 95.62 137 GLN A O 1
ATOM 1092 N N . HIS A 1 138 ? 53.363 6.431 -75.845 1.00 95.88 138 HIS A N 1
ATOM 1093 C CA . HIS A 1 138 ? 52.110 7.178 -75.714 1.00 95.88 138 HIS A CA 1
ATOM 1094 C C . HIS A 1 138 ? 51.034 6.383 -74.971 1.00 95.88 138 HIS A C 1
ATOM 1096 O O . HIS A 1 138 ? 50.365 6.905 -74.079 1.00 95.88 138 HIS A O 1
ATOM 1102 N N . THR A 1 139 ? 50.876 5.101 -75.306 1.00 95.88 139 THR A N 1
ATOM 1103 C CA . THR A 1 139 ? 49.928 4.211 -74.618 1.00 95.88 139 THR A CA 1
ATOM 1104 C C . THR A 1 139 ? 50.328 3.975 -73.164 1.00 95.88 139 THR A C 1
ATOM 1106 O O . THR A 1 139 ? 49.464 4.036 -72.294 1.00 95.88 139 THR A O 1
ATOM 1109 N N . HIS A 1 140 ? 51.619 3.805 -72.869 1.00 95.31 140 HIS A N 1
ATOM 1110 C CA . HIS A 1 140 ? 52.128 3.710 -71.500 1.00 95.31 140 HIS A CA 1
ATOM 1111 C C . HIS A 1 140 ? 51.832 4.977 -70.680 1.00 95.31 140 HIS A C 1
ATOM 1113 O O . HIS A 1 140 ? 51.306 4.875 -69.574 1.00 95.31 140 HIS A O 1
ATOM 1119 N N . MET A 1 141 ? 52.086 6.172 -71.229 1.00 96.81 141 MET A N 1
ATOM 1120 C CA . MET A 1 141 ? 51.766 7.437 -70.550 1.00 96.81 141 MET A CA 1
ATOM 1121 C C . MET A 1 141 ? 50.264 7.601 -70.297 1.00 96.81 141 MET A C 1
ATOM 1123 O O . MET A 1 141 ? 49.869 8.022 -69.211 1.00 96.81 141 MET A O 1
ATOM 1127 N N . ARG A 1 142 ? 49.420 7.214 -71.262 1.00 97.12 142 ARG A N 1
ATOM 1128 C CA . ARG A 1 142 ? 47.960 7.225 -71.097 1.00 97.12 142 ARG A CA 1
ATOM 1129 C C . ARG A 1 142 ? 47.497 6.267 -69.999 1.00 97.12 142 ARG A C 1
ATOM 1131 O O . ARG A 1 142 ? 46.696 6.655 -69.159 1.00 97.12 142 ARG A O 1
ATOM 1138 N N . LEU A 1 143 ? 48.030 5.044 -69.971 1.00 97.25 143 LEU A N 1
ATOM 1139 C CA . LEU A 1 143 ? 47.711 4.059 -68.935 1.00 97.25 143 LEU A CA 1
ATOM 1140 C C . LEU A 1 143 ? 48.139 4.531 -67.544 1.00 97.25 143 LEU A C 1
ATOM 1142 O O . LEU A 1 143 ? 47.415 4.289 -66.583 1.00 97.25 143 LEU A O 1
ATOM 1146 N N . LEU A 1 144 ? 49.278 5.219 -67.424 1.00 97.06 144 LEU A N 1
ATOM 1147 C CA . LEU A 1 144 ? 49.696 5.833 -66.163 1.00 97.06 144 LEU A CA 1
ATOM 1148 C C . LEU A 1 144 ? 48.715 6.921 -65.709 1.00 97.06 144 LEU A C 1
ATOM 1150 O O . LEU A 1 144 ? 48.339 6.946 -64.538 1.00 97.06 144 LEU A O 1
ATOM 1154 N N . GLU A 1 145 ? 48.269 7.791 -66.616 1.00 96.62 145 GLU A N 1
ATOM 1155 C CA . GLU A 1 145 ? 47.281 8.830 -66.306 1.00 96.62 145 GLU A CA 1
ATOM 1156 C C . GLU A 1 145 ? 45.940 8.226 -65.863 1.00 96.62 145 GLU A C 1
ATOM 1158 O O . GLU A 1 145 ? 45.378 8.628 -64.840 1.00 96.62 145 GLU A O 1
ATOM 1163 N N . ASP A 1 146 ? 45.451 7.219 -66.586 1.00 96.75 146 ASP A N 1
ATOM 1164 C CA . ASP A 1 146 ? 44.222 6.508 -66.238 1.00 96.75 146 ASP A CA 1
ATOM 1165 C C . ASP A 1 146 ? 44.366 5.765 -64.901 1.00 96.75 146 ASP A C 1
ATOM 1167 O O . ASP A 1 146 ? 43.447 5.788 -64.083 1.00 96.75 146 ASP A O 1
ATOM 1171 N N . ASN A 1 147 ? 45.533 5.178 -64.616 1.00 96.25 147 ASN A N 1
ATOM 1172 C CA . ASN A 1 147 ? 45.812 4.540 -63.330 1.00 96.25 147 ASN A CA 1
ATOM 1173 C C . ASN A 1 147 ? 45.762 5.549 -62.171 1.00 96.25 147 ASN A C 1
ATOM 1175 O O . ASN A 1 147 ? 45.147 5.265 -61.144 1.00 96.25 147 ASN A O 1
ATOM 1179 N N . MET A 1 148 ? 46.323 6.750 -62.351 1.00 96.62 148 MET A N 1
ATOM 1180 C CA . MET A 1 148 ? 46.243 7.822 -61.350 1.00 96.62 148 MET A CA 1
ATOM 1181 C C . MET A 1 148 ? 44.800 8.290 -61.125 1.00 96.62 148 MET A C 1
ATOM 1183 O O . MET A 1 148 ? 44.383 8.456 -59.978 1.00 96.62 148 MET A O 1
ATOM 1187 N N . LYS A 1 149 ? 44.004 8.442 -62.193 1.00 97.62 149 LYS A N 1
ATOM 1188 C CA . LYS A 1 149 ? 42.573 8.790 -62.089 1.00 97.62 149 LYS A CA 1
ATOM 1189 C C . LYS A 1 149 ? 41.775 7.715 -61.355 1.00 97.62 149 LYS A C 1
ATOM 1191 O O . LYS A 1 149 ? 40.981 8.036 -60.472 1.00 97.62 149 LYS A O 1
ATOM 1196 N N . LEU A 1 150 ? 41.999 6.444 -61.690 1.00 97.56 150 LEU A N 1
ATOM 1197 C CA . LEU A 1 150 ? 41.348 5.315 -61.026 1.00 97.56 150 LEU A CA 1
ATOM 1198 C C . LEU A 1 150 ? 41.740 5.228 -59.551 1.00 97.56 150 LEU A C 1
ATOM 1200 O O . LEU A 1 150 ? 40.873 4.995 -58.712 1.00 97.56 150 LEU A O 1
ATOM 1204 N N . LYS A 1 151 ? 43.014 5.466 -59.219 1.00 97.38 151 LYS A N 1
ATOM 1205 C CA . LYS A 1 151 ? 43.486 5.503 -57.833 1.00 97.38 151 LYS A CA 1
ATOM 1206 C C . LYS A 1 151 ? 42.785 6.602 -57.031 1.00 97.38 151 LYS A C 1
ATOM 1208 O O . LYS A 1 151 ? 42.235 6.301 -55.979 1.00 97.38 151 LYS A O 1
ATOM 1213 N N . GLY A 1 152 ? 42.707 7.825 -57.559 1.00 97.31 152 GLY A N 1
ATOM 1214 C CA . GLY A 1 152 ? 41.982 8.916 -56.898 1.00 97.31 152 GLY A CA 1
ATOM 1215 C C . GLY A 1 152 ? 40.483 8.630 -56.746 1.00 97.31 152 GLY A C 1
ATOM 1216 O O . GLY A 1 152 ? 39.904 8.873 -55.691 1.00 97.31 152 GLY A O 1
ATOM 1217 N N . SER A 1 153 ? 39.844 8.046 -57.769 1.00 97.19 153 SER A N 1
ATOM 1218 C CA . SER A 1 153 ? 38.438 7.628 -57.675 1.00 97.19 153 SER A CA 1
ATOM 1219 C C . SER A 1 153 ? 38.219 6.536 -56.628 1.00 97.19 153 SER A C 1
ATOM 1221 O O . SER A 1 153 ? 37.185 6.542 -55.963 1.00 97.19 153 SER A O 1
ATOM 1223 N N . ARG A 1 154 ? 39.163 5.599 -56.494 1.00 97.12 154 ARG A N 1
ATOM 1224 C CA . ARG A 1 154 ? 39.132 4.555 -55.469 1.00 97.12 154 ARG A CA 1
ATOM 1225 C C . ARG A 1 154 ? 39.276 5.154 -54.075 1.00 97.12 154 ARG A C 1
ATOM 1227 O O . ARG A 1 154 ? 38.470 4.828 -53.220 1.00 97.12 154 ARG A O 1
ATOM 1234 N N . GLU A 1 155 ? 40.237 6.048 -53.863 1.00 97.38 155 GLU A N 1
ATOM 1235 C CA . GLU A 1 155 ? 40.447 6.709 -52.567 1.00 97.38 155 GLU A CA 1
ATOM 1236 C C . GLU A 1 155 ? 39.205 7.504 -52.130 1.00 97.38 155 GLU A C 1
ATOM 1238 O O . GLU A 1 155 ? 38.766 7.380 -50.989 1.00 97.38 155 GLU A O 1
ATOM 1243 N N . MET A 1 156 ? 38.567 8.239 -53.050 1.00 97.56 156 MET A N 1
ATOM 1244 C CA . MET A 1 156 ? 37.296 8.922 -52.763 1.00 97.56 156 MET A CA 1
ATOM 1245 C C . MET A 1 156 ? 36.165 7.941 -52.423 1.00 97.56 156 MET A C 1
ATOM 1247 O O . MET A 1 156 ? 35.360 8.210 -51.532 1.00 97.56 156 MET A O 1
ATOM 1251 N N . ALA A 1 157 ? 36.082 6.807 -53.126 1.00 97.06 157 ALA A N 1
ATOM 1252 C CA . ALA A 1 157 ? 35.092 5.776 -52.828 1.00 97.06 157 ALA A CA 1
ATOM 1253 C C . ALA A 1 157 ? 35.346 5.114 -51.461 1.00 97.06 157 ALA A C 1
ATOM 1255 O O . ALA A 1 157 ? 34.394 4.906 -50.710 1.00 97.06 157 ALA A O 1
ATOM 1256 N N . ASP A 1 158 ? 36.608 4.843 -51.120 1.00 96.88 158 ASP A N 1
ATOM 1257 C CA . ASP A 1 158 ? 37.019 4.281 -49.830 1.00 96.88 158 ASP A CA 1
ATOM 1258 C C . ASP A 1 158 ? 36.683 5.253 -48.678 1.00 96.88 158 ASP A C 1
ATOM 1260 O O . ASP A 1 158 ? 36.141 4.826 -47.657 1.00 96.88 158 ASP A O 1
ATOM 1264 N N . GLU A 1 159 ? 36.885 6.566 -48.857 1.00 97.81 159 GLU A N 1
ATOM 1265 C CA . GLU A 1 159 ? 36.501 7.580 -47.862 1.00 97.81 159 GLU A CA 1
ATOM 1266 C C . GLU A 1 159 ? 34.976 7.661 -47.661 1.00 97.81 159 GLU A C 1
ATOM 1268 O O . GLU A 1 159 ? 34.490 7.748 -46.530 1.00 97.81 159 GLU A O 1
ATOM 1273 N N . LEU A 1 160 ? 34.194 7.615 -48.745 1.00 97.94 160 LEU A N 1
ATOM 1274 C CA . LEU A 1 160 ? 32.730 7.601 -48.651 1.00 97.94 160 LEU A CA 1
ATOM 1275 C C . LEU A 1 160 ? 32.216 6.321 -47.985 1.00 97.94 160 LEU A C 1
ATOM 1277 O O . LEU A 1 160 ? 31.290 6.386 -47.177 1.00 97.94 160 LEU A O 1
ATOM 1281 N N . ASN A 1 161 ? 32.824 5.172 -48.282 1.00 97.69 161 ASN A N 1
ATOM 1282 C CA . ASN A 1 161 ? 32.468 3.906 -47.654 1.00 97.69 161 ASN A CA 1
ATOM 1283 C C . ASN A 1 161 ? 32.772 3.924 -46.147 1.00 97.69 161 ASN A C 1
ATOM 1285 O O . ASN A 1 161 ? 31.921 3.533 -45.352 1.00 97.69 161 ASN A O 1
ATOM 1289 N N . ALA A 1 162 ? 33.927 4.463 -45.738 1.00 97.62 162 ALA A N 1
ATOM 1290 C CA . ALA A 1 162 ? 34.261 4.645 -44.324 1.00 97.62 162 ALA A CA 1
ATOM 1291 C C . ALA A 1 162 ? 33.216 5.508 -43.589 1.00 97.62 162 ALA A C 1
ATOM 1293 O O . ALA A 1 162 ? 32.749 5.128 -42.516 1.00 97.62 162 ALA A O 1
ATOM 1294 N N . LYS A 1 163 ? 32.771 6.615 -44.204 1.00 98.06 163 LYS A N 1
ATOM 1295 C CA . LYS A 1 163 ? 31.702 7.470 -43.651 1.00 98.06 163 LYS A CA 1
ATOM 1296 C C . LYS A 1 163 ? 30.359 6.742 -43.541 1.00 98.06 163 LYS A C 1
ATOM 1298 O O . LYS A 1 163 ? 29.636 6.942 -42.569 1.00 98.06 163 LYS A O 1
ATOM 1303 N N . LEU A 1 164 ? 30.005 5.905 -44.517 1.00 98.38 164 LEU A N 1
ATOM 1304 C CA . LEU A 1 164 ? 28.773 5.108 -44.460 1.00 98.38 164 LEU A CA 1
ATOM 1305 C C . LEU A 1 164 ? 28.821 4.061 -43.344 1.00 98.38 164 LEU A C 1
ATOM 1307 O O . LEU A 1 164 ? 27.823 3.882 -42.650 1.00 98.38 164 LEU A O 1
ATOM 1311 N N . VAL A 1 165 ? 29.964 3.403 -43.137 1.00 98.31 165 VAL A N 1
ATOM 1312 C CA . VAL A 1 165 ? 30.147 2.452 -42.029 1.00 98.31 165 VAL A CA 1
ATOM 1313 C C . VAL A 1 165 ? 29.985 3.154 -40.679 1.00 98.31 165 VAL A C 1
ATOM 1315 O O . VAL A 1 165 ? 29.224 2.677 -39.843 1.00 98.31 165 VAL A O 1
ATOM 1318 N N . GLU A 1 166 ? 30.580 4.336 -40.495 1.00 97.88 166 GLU A N 1
ATOM 1319 C CA . GLU A 1 166 ? 30.403 5.130 -39.270 1.00 97.88 166 GLU A CA 1
ATOM 1320 C C . GLU A 1 166 ? 28.926 5.510 -39.029 1.00 97.88 166 GLU A C 1
ATOM 1322 O O . GLU A 1 166 ? 28.409 5.419 -37.910 1.00 97.88 166 GLU A O 1
ATOM 1327 N N . GLN A 1 167 ? 28.194 5.882 -40.084 1.00 98.19 167 GLN A N 1
ATOM 1328 C CA . GLN A 1 167 ? 26.753 6.142 -39.987 1.00 98.19 167 GLN A CA 1
ATOM 1329 C C . GLN A 1 167 ? 25.954 4.884 -39.619 1.00 98.19 167 GLN A C 1
ATOM 1331 O O . GLN A 1 167 ? 25.024 4.954 -38.816 1.00 98.19 167 GLN A O 1
ATOM 1336 N N . ILE A 1 168 ? 26.314 3.723 -40.166 1.00 97.88 168 ILE A N 1
ATOM 1337 C CA . ILE A 1 168 ? 25.683 2.446 -39.813 1.00 97.88 168 ILE A CA 1
ATOM 1338 C C . ILE A 1 168 ? 25.939 2.109 -38.341 1.00 97.88 168 ILE A C 1
ATOM 1340 O O . ILE A 1 168 ? 25.008 1.702 -37.642 1.00 97.88 168 ILE A O 1
ATOM 1344 N N . ASP A 1 169 ? 27.157 2.318 -37.846 1.00 98.00 169 ASP A N 1
ATOM 1345 C CA . ASP A 1 169 ? 27.514 2.041 -36.454 1.00 98.00 169 ASP A CA 1
ATOM 1346 C C . ASP A 1 169 ? 26.772 2.964 -35.484 1.00 98.00 169 ASP A C 1
ATOM 1348 O O . ASP A 1 169 ? 26.192 2.499 -34.496 1.00 98.00 169 ASP A O 1
ATOM 1352 N N . THR A 1 170 ? 26.705 4.261 -35.792 1.00 98.12 170 THR A N 1
ATOM 1353 C CA . THR A 1 170 ? 25.962 5.238 -34.980 1.00 98.12 170 THR A CA 1
ATOM 1354 C C . THR A 1 170 ? 24.464 4.931 -34.946 1.00 98.12 170 THR A C 1
ATOM 1356 O O . THR A 1 170 ? 23.878 4.895 -33.861 1.00 98.12 170 THR A O 1
ATOM 1359 N N . LEU A 1 171 ? 23.844 4.618 -36.089 1.00 98.31 171 LEU A N 1
ATOM 1360 C CA . LEU A 1 171 ? 22.441 4.188 -36.144 1.00 98.31 171 LEU A CA 1
ATOM 1361 C C . LEU A 1 171 ? 22.216 2.880 -35.377 1.00 98.31 171 LEU A C 1
ATOM 1363 O O . LEU A 1 171 ? 21.238 2.750 -34.641 1.00 98.31 171 LEU A O 1
ATOM 1367 N N . SER A 1 172 ? 23.141 1.927 -35.481 1.00 98.25 172 SER A N 1
ATOM 1368 C CA . SER A 1 172 ? 23.068 0.658 -34.748 1.00 98.25 172 SER A CA 1
ATOM 1369 C C . SER A 1 172 ? 23.197 0.857 -33.235 1.00 98.25 172 SER A C 1
ATOM 1371 O O . SER A 1 172 ? 22.566 0.145 -32.452 1.00 98.25 172 SER A O 1
ATOM 1373 N N . MET A 1 173 ? 23.999 1.826 -32.785 1.00 97.75 173 MET A N 1
ATOM 1374 C CA . MET A 1 173 ? 24.057 2.225 -31.377 1.00 97.75 173 MET A CA 1
ATOM 1375 C C . MET A 1 173 ? 22.753 2.883 -30.916 1.00 97.75 173 MET A C 1
ATOM 1377 O O . MET A 1 173 ? 22.252 2.530 -29.849 1.00 97.75 173 MET A O 1
ATOM 1381 N N . GLN A 1 174 ? 22.182 3.787 -31.717 1.00 98.31 174 GLN A N 1
ATOM 1382 C CA . GLN A 1 174 ? 20.903 4.438 -31.415 1.00 98.31 174 GLN A CA 1
ATOM 1383 C C . GLN A 1 174 ? 19.741 3.440 -31.349 1.00 98.31 174 GLN A C 1
ATOM 1385 O O . GLN A 1 174 ? 18.903 3.520 -30.453 1.00 98.31 174 GLN A O 1
ATOM 1390 N N . LEU A 1 175 ? 19.702 2.463 -32.256 1.00 98.19 175 LEU A N 1
ATOM 1391 C CA . LEU A 1 175 ? 18.689 1.412 -32.238 1.00 98.19 175 LEU A CA 1
ATOM 1392 C C . LEU A 1 175 ? 18.796 0.563 -30.966 1.00 98.19 175 LEU A C 1
ATOM 1394 O O . LEU A 1 175 ? 17.791 0.324 -30.299 1.00 98.19 175 LEU A O 1
ATOM 1398 N N . ARG A 1 176 ? 20.015 0.155 -30.591 1.00 98.44 176 ARG A N 1
ATOM 1399 C CA . ARG A 1 176 ? 20.250 -0.607 -29.356 1.00 98.44 176 ARG A CA 1
ATOM 1400 C C . ARG A 1 176 ? 19.859 0.182 -28.110 1.00 98.44 176 ARG A C 1
ATOM 1402 O O . ARG A 1 176 ? 19.217 -0.376 -27.225 1.00 98.44 176 ARG A O 1
ATOM 1409 N N . SER A 1 177 ? 20.211 1.466 -28.029 1.00 97.88 177 SER A N 1
ATOM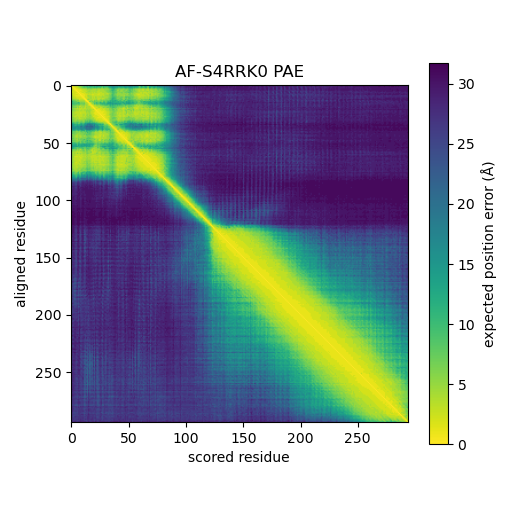 1410 C CA . SER A 1 177 ? 19.832 2.291 -26.877 1.00 97.88 177 SER A CA 1
ATOM 1411 C C . SER A 1 177 ? 18.317 2.491 -26.799 1.00 97.88 177 SER A C 1
ATOM 1413 O O . SER A 1 177 ? 17.744 2.350 -25.720 1.00 97.88 177 SER A O 1
ATOM 1415 N N . SER A 1 178 ? 17.650 2.720 -27.934 1.00 97.81 178 SER A N 1
ATOM 1416 C CA . SER A 1 178 ? 16.188 2.794 -28.012 1.00 97.81 178 SER A CA 1
ATOM 1417 C C . SER A 1 178 ? 15.520 1.484 -27.583 1.00 97.81 178 SER A C 1
ATOM 1419 O O . SER A 1 178 ? 14.555 1.521 -26.824 1.00 97.81 178 SER A O 1
ATOM 1421 N N . GLN A 1 179 ? 16.060 0.332 -27.987 1.00 98.25 179 GLN A N 1
ATOM 1422 C CA . GLN A 1 179 ? 15.545 -0.979 -27.590 1.00 98.25 179 GLN A CA 1
ATOM 1423 C C . GLN A 1 179 ? 15.668 -1.220 -26.078 1.00 98.25 179 GLN A C 1
ATOM 1425 O O . GLN A 1 179 ? 14.735 -1.729 -25.463 1.00 98.25 179 GLN A O 1
ATOM 1430 N N . VAL A 1 180 ? 16.782 -0.817 -25.459 1.00 98.00 180 VAL A N 1
ATOM 1431 C CA . VAL A 1 180 ? 16.958 -0.910 -23.998 1.00 98.00 180 VAL A CA 1
ATOM 1432 C C . VAL A 1 180 ? 15.966 -0.008 -23.260 1.00 98.00 180 VAL A C 1
ATOM 1434 O O . VAL A 1 180 ? 15.418 -0.408 -22.233 1.00 98.00 180 VAL A O 1
ATOM 1437 N N . LEU A 1 181 ? 15.715 1.202 -23.768 1.00 97.94 181 LEU A N 1
ATOM 1438 C CA . LEU A 1 181 ? 14.709 2.098 -23.189 1.00 97.94 181 LEU A CA 1
ATOM 1439 C C . LEU A 1 181 ? 13.299 1.510 -23.300 1.00 97.94 181 LEU A C 1
ATOM 1441 O O . LEU A 1 181 ? 12.552 1.578 -22.329 1.00 97.94 181 LEU A O 1
ATOM 1445 N N . LEU A 1 182 ? 12.966 0.884 -24.431 1.00 98.31 182 LEU A N 1
ATOM 1446 C CA . LEU A 1 182 ? 11.681 0.211 -24.624 1.00 98.31 182 LEU A CA 1
ATOM 1447 C C . LEU A 1 182 ? 11.488 -0.943 -23.628 1.00 98.31 182 LEU A C 1
ATOM 1449 O O . LEU A 1 182 ? 10.453 -1.023 -22.981 1.00 98.31 182 LEU A O 1
ATOM 1453 N N . GLN A 1 183 ? 12.504 -1.788 -23.439 1.00 98.31 183 GLN A N 1
ATOM 1454 C CA . GLN A 1 183 ? 12.452 -2.875 -22.451 1.00 98.31 183 GLN A CA 1
ATOM 1455 C C . GLN A 1 183 ? 12.270 -2.351 -21.022 1.00 98.31 183 GLN A C 1
ATOM 1457 O O . GLN A 1 183 ? 11.556 -2.950 -20.219 1.00 98.31 183 GLN A O 1
ATOM 1462 N N . ARG A 1 184 ? 12.907 -1.219 -20.692 1.00 98.25 184 ARG A N 1
ATOM 1463 C CA . ARG A 1 184 ? 12.694 -0.565 -19.398 1.00 98.25 184 ARG A CA 1
ATOM 1464 C C . ARG A 1 184 ? 11.270 -0.039 -19.248 1.00 98.25 184 ARG A C 1
ATOM 1466 O O . ARG A 1 184 ? 10.685 -0.249 -18.191 1.00 98.25 184 ARG A O 1
ATOM 1473 N N . ASP A 1 185 ? 10.716 0.593 -20.276 1.00 98.25 185 ASP A N 1
ATOM 1474 C CA . ASP A 1 185 ? 9.328 1.070 -20.274 1.00 98.25 185 ASP A CA 1
ATOM 1475 C C . ASP A 1 185 ? 8.330 -0.081 -20.063 1.00 98.25 185 ASP A C 1
ATOM 1477 O O . ASP A 1 185 ? 7.454 0.012 -19.204 1.00 98.25 185 ASP A O 1
ATOM 1481 N N . GLU A 1 186 ? 8.527 -1.212 -20.748 1.00 98.44 186 GLU A N 1
ATOM 1482 C CA . GLU A 1 186 ? 7.731 -2.430 -20.545 1.00 98.44 186 GLU A CA 1
ATOM 1483 C C . GLU A 1 186 ? 7.823 -2.936 -19.097 1.00 98.44 186 GLU A C 1
ATOM 1485 O O . GLU A 1 186 ? 6.795 -3.180 -18.466 1.00 98.44 186 GLU A O 1
ATOM 1490 N N . SER A 1 187 ? 9.031 -3.004 -18.523 1.00 97.94 187 SER A N 1
ATOM 1491 C CA . SER A 1 187 ? 9.205 -3.434 -17.127 1.00 97.94 187 SER A CA 1
ATOM 1492 C C . SER A 1 187 ? 8.549 -2.488 -16.111 1.00 97.94 187 SER A C 1
ATOM 1494 O O . SER A 1 187 ? 7.939 -2.946 -15.146 1.00 97.94 187 SER A O 1
ATOM 1496 N N . LEU A 1 188 ? 8.618 -1.171 -16.339 1.00 98.44 188 LEU A N 1
ATOM 1497 C CA . LEU A 1 188 ? 7.979 -0.172 -15.478 1.00 98.44 188 LEU A CA 1
ATOM 1498 C C . LEU A 1 188 ? 6.456 -0.238 -15.587 1.00 98.44 188 LEU A C 1
ATOM 1500 O O . LEU A 1 188 ? 5.752 -0.061 -14.596 1.00 98.44 188 LEU A O 1
ATOM 1504 N N . LYS A 1 189 ? 5.931 -0.512 -16.782 1.00 98.56 189 LYS A N 1
ATOM 1505 C CA . LYS A 1 189 ? 4.501 -0.735 -16.985 1.00 98.56 189 LYS A CA 1
ATOM 1506 C C . LYS A 1 189 ? 4.013 -1.948 -16.190 1.00 98.56 189 LYS A C 1
ATOM 1508 O O . LYS A 1 189 ? 2.974 -1.847 -15.540 1.00 98.56 189 LYS A O 1
ATOM 1513 N N . ASP A 1 190 ? 4.760 -3.049 -16.195 1.00 98.31 190 ASP A N 1
ATOM 1514 C CA . ASP A 1 190 ? 4.426 -4.238 -15.404 1.00 98.31 190 ASP A CA 1
ATOM 1515 C C . ASP A 1 190 ? 4.476 -3.953 -13.893 1.00 98.31 190 ASP A C 1
ATOM 1517 O O . ASP A 1 190 ? 3.565 -4.351 -13.161 1.00 98.31 190 ASP A O 1
ATOM 1521 N N . GLU A 1 191 ? 5.477 -3.197 -13.428 1.00 98.44 191 GLU A N 1
ATOM 1522 C CA . GLU A 1 191 ? 5.572 -2.740 -12.034 1.00 98.44 191 GLU A CA 1
ATOM 1523 C C . GLU A 1 191 ? 4.372 -1.863 -11.643 1.00 98.44 191 GLU A C 1
ATOM 1525 O O . GLU A 1 191 ? 3.768 -2.063 -10.589 1.00 98.44 191 GLU A O 1
ATOM 1530 N N . ILE A 1 192 ? 3.952 -0.942 -12.514 1.00 98.44 192 ILE A N 1
ATOM 1531 C CA . ILE A 1 192 ? 2.760 -0.113 -12.295 1.00 98.44 192 ILE A CA 1
ATOM 1532 C C . ILE A 1 192 ? 1.497 -0.977 -12.193 1.00 98.44 192 ILE A C 1
ATOM 1534 O O . ILE A 1 192 ? 0.653 -0.720 -11.333 1.00 98.44 192 ILE A O 1
ATOM 1538 N N . GLU A 1 193 ? 1.336 -1.995 -13.040 1.00 98.44 193 GLU A N 1
ATOM 1539 C CA . GLU A 1 193 ? 0.180 -2.895 -12.962 1.00 98.44 193 GLU A CA 1
ATOM 1540 C C . GLU A 1 193 ? 0.207 -3.785 -11.706 1.00 98.44 193 GLU A C 1
ATOM 1542 O O . GLU A 1 193 ? -0.850 -4.082 -11.144 1.00 98.44 193 GLU A O 1
ATOM 1547 N N . GLU A 1 194 ? 1.383 -4.175 -11.208 1.00 98.62 194 GLU A N 1
ATOM 1548 C CA . GLU A 1 194 ? 1.524 -4.826 -9.896 1.00 98.62 194 GLU A CA 1
ATOM 1549 C C . GLU A 1 194 ? 1.137 -3.885 -8.750 1.00 98.62 194 GLU A C 1
ATOM 1551 O O . GLU A 1 194 ? 0.330 -4.253 -7.896 1.00 98.62 194 GLU A O 1
ATOM 1556 N N . LEU A 1 195 ? 1.638 -2.648 -8.761 1.00 98.56 195 LEU A N 1
ATOM 1557 C CA . LEU A 1 195 ? 1.313 -1.644 -7.748 1.00 98.56 195 LEU A CA 1
ATOM 1558 C C . LEU A 1 195 ? -0.177 -1.284 -7.741 1.00 98.56 195 LEU A C 1
ATOM 1560 O O . LEU A 1 195 ? -0.761 -1.097 -6.677 1.00 98.56 195 LEU A O 1
ATOM 1564 N N . LYS A 1 196 ? -0.837 -1.239 -8.903 1.00 98.69 196 LYS A N 1
ATOM 1565 C CA . LYS A 1 196 ? -2.296 -1.062 -8.977 1.00 98.69 196 LYS A CA 1
ATOM 1566 C C . LYS A 1 196 ? -3.048 -2.230 -8.343 1.00 98.69 196 LYS A C 1
ATOM 1568 O O . LYS A 1 196 ? -4.015 -2.007 -7.617 1.00 98.69 196 LYS A O 1
ATOM 1573 N N . ARG A 1 197 ? -2.617 -3.471 -8.601 1.00 98.62 197 ARG A N 1
ATOM 1574 C CA . ARG A 1 197 ? -3.227 -4.672 -8.004 1.00 98.62 197 ARG A CA 1
ATOM 1575 C C . ARG A 1 197 ? -3.031 -4.709 -6.489 1.00 98.62 197 ARG A C 1
ATOM 1577 O O . ARG A 1 197 ? -3.978 -5.023 -5.769 1.00 98.62 197 ARG A O 1
ATOM 1584 N N . SER A 1 198 ? -1.843 -4.358 -6.000 1.00 98.56 198 SER A N 1
ATOM 1585 C CA . SER A 1 198 ? -1.569 -4.296 -4.561 1.00 98.56 198 SER A CA 1
ATOM 1586 C C . SER A 1 198 ? -2.346 -3.168 -3.877 1.00 98.56 198 SER A C 1
ATOM 1588 O O . SER A 1 198 ? -2.933 -3.401 -2.821 1.00 98.56 198 SER A O 1
ATOM 1590 N N . LEU A 1 199 ? -2.448 -1.993 -4.508 1.00 98.56 199 LEU A N 1
ATOM 1591 C CA . LEU A 1 199 ? -3.269 -0.884 -4.022 1.00 98.56 199 LEU A CA 1
ATOM 1592 C C . LEU A 1 199 ? -4.742 -1.291 -3.898 1.00 98.56 199 LEU A C 1
ATOM 1594 O O . LEU A 1 199 ? -5.326 -1.104 -2.835 1.00 98.56 199 LEU A O 1
ATOM 1598 N N . ALA A 1 200 ? -5.317 -1.911 -4.934 1.00 98.56 200 ALA A N 1
ATOM 1599 C CA . ALA A 1 200 ? -6.708 -2.368 -4.909 1.00 98.56 200 ALA A CA 1
ATOM 1600 C C . ALA A 1 200 ? -6.976 -3.356 -3.759 1.00 98.56 200 ALA A C 1
ATOM 1602 O O . ALA A 1 200 ? -7.996 -3.260 -3.076 1.00 98.56 200 ALA A O 1
ATOM 1603 N N . LYS A 1 201 ? -6.035 -4.272 -3.497 1.00 98.56 201 LYS A N 1
ATOM 1604 C CA . LYS A 1 201 ? -6.120 -5.210 -2.371 1.00 98.56 201 LYS A CA 1
ATOM 1605 C C . LYS A 1 201 ? -6.099 -4.486 -1.019 1.00 98.56 201 LYS A C 1
ATOM 1607 O O . LYS A 1 201 ? -6.918 -4.783 -0.153 1.00 98.56 201 LYS A O 1
ATOM 1612 N N . VAL A 1 202 ? -5.190 -3.527 -0.836 1.00 98.44 202 VAL A N 1
ATOM 1613 C CA . VAL A 1 202 ? -5.102 -2.739 0.406 1.00 98.44 202 VAL A CA 1
ATOM 1614 C C . VAL A 1 202 ? -6.356 -1.885 0.610 1.00 98.44 202 VAL A C 1
ATOM 1616 O O . VAL A 1 202 ? -6.845 -1.768 1.732 1.00 98.44 202 VAL A O 1
ATOM 1619 N N . GLU A 1 203 ? -6.917 -1.315 -0.457 1.00 98.50 203 GLU A N 1
ATOM 1620 C CA . GLU A 1 203 ? -8.174 -0.564 -0.398 1.00 98.50 203 GLU A CA 1
ATOM 1621 C C . GLU A 1 203 ? -9.357 -1.447 0.030 1.00 98.50 203 GLU A C 1
ATOM 1623 O O . GLU A 1 203 ? -10.167 -1.019 0.859 1.00 98.50 203 GLU A O 1
ATOM 1628 N N . GLU A 1 204 ? -9.437 -2.688 -0.463 1.00 98.44 204 GLU A N 1
ATOM 1629 C CA . GLU A 1 204 ? -10.441 -3.672 -0.040 1.00 98.44 204 GLU A CA 1
ATOM 1630 C C . GLU A 1 204 ? -10.280 -4.049 1.443 1.00 98.44 204 GLU A C 1
ATOM 1632 O O . GLU A 1 204 ? -11.247 -3.992 2.210 1.00 98.44 204 GLU A O 1
ATOM 1637 N N . GLU A 1 205 ? -9.058 -4.365 1.880 1.00 98.44 205 GLU A N 1
ATOM 1638 C CA . GLU A 1 205 ? -8.749 -4.684 3.280 1.00 98.44 205 GLU A CA 1
ATOM 1639 C C . GLU A 1 205 ? -9.062 -3.505 4.218 1.00 98.44 205 GLU A C 1
ATOM 1641 O O . GLU A 1 205 ? -9.630 -3.684 5.305 1.00 98.44 205 GLU A O 1
ATOM 1646 N N . HIS A 1 206 ? -8.759 -2.277 3.788 1.00 98.25 206 HIS A N 1
ATOM 1647 C CA . HIS A 1 206 ? -9.100 -1.059 4.516 1.00 98.25 206 HIS A CA 1
ATOM 1648 C C . HIS A 1 206 ? -10.620 -0.861 4.602 1.00 98.25 206 HIS A C 1
ATOM 1650 O O . HIS A 1 206 ? -11.148 -0.571 5.681 1.00 98.25 206 HIS A O 1
ATOM 1656 N N . ALA A 1 207 ? -11.351 -1.053 3.499 1.00 98.50 207 ALA A N 1
ATOM 1657 C CA . ALA A 1 207 ? -12.809 -0.970 3.487 1.00 98.50 207 ALA A CA 1
ATOM 1658 C C . ALA A 1 207 ? -13.438 -2.008 4.431 1.00 98.50 207 ALA A C 1
ATOM 1660 O O . ALA A 1 207 ? -14.322 -1.662 5.222 1.00 98.50 207 ALA A O 1
ATOM 1661 N N . HIS A 1 208 ? -12.939 -3.246 4.414 1.00 98.56 208 HIS A N 1
ATOM 1662 C CA . HIS A 1 208 ? -13.375 -4.314 5.310 1.00 98.56 208 HIS A CA 1
ATOM 1663 C C . HIS A 1 208 ? -13.120 -3.971 6.786 1.00 98.56 208 HIS A C 1
ATOM 1665 O O . HIS A 1 208 ? -14.039 -4.005 7.611 1.00 98.56 208 HIS A O 1
ATOM 1671 N N . THR A 1 209 ? -11.897 -3.547 7.116 1.00 98.44 209 THR A N 1
ATOM 1672 C CA . THR A 1 209 ? -11.516 -3.133 8.476 1.00 98.44 209 THR A CA 1
ATOM 1673 C C . THR A 1 209 ? -12.371 -1.965 8.972 1.00 98.44 209 THR A C 1
ATOM 1675 O O . THR A 1 209 ? -12.792 -1.938 10.130 1.00 98.44 209 THR A O 1
ATOM 1678 N N . ASN A 1 210 ? -12.699 -1.011 8.098 1.00 98.56 210 ASN A N 1
ATOM 1679 C CA . ASN A 1 210 ? -13.560 0.120 8.434 1.00 98.56 210 ASN A CA 1
ATOM 1680 C C . ASN A 1 210 ? -14.998 -0.321 8.766 1.00 98.56 210 ASN A C 1
ATOM 1682 O O . ASN A 1 210 ? -15.599 0.195 9.710 1.00 98.56 210 ASN A O 1
ATOM 1686 N N . VAL A 1 211 ? -15.552 -1.299 8.039 1.00 98.50 211 VAL A N 1
ATOM 1687 C CA . VAL A 1 211 ? -16.869 -1.881 8.361 1.00 98.50 211 VAL A CA 1
ATOM 1688 C C . VAL A 1 211 ? -16.846 -2.541 9.741 1.00 98.50 211 VAL A C 1
ATOM 1690 O O . VAL A 1 211 ? -17.719 -2.252 10.562 1.00 98.50 211 VAL A O 1
ATOM 1693 N N . LEU A 1 212 ? -15.821 -3.348 10.037 1.00 98.56 212 LEU A N 1
ATOM 1694 C CA . LEU A 1 212 ? -15.657 -3.968 11.356 1.00 98.56 212 LEU A CA 1
ATOM 1695 C C . LEU A 1 212 ? -15.521 -2.920 12.469 1.00 98.56 212 LEU A C 1
ATOM 1697 O O . LEU A 1 212 ? -16.166 -3.035 13.509 1.00 98.56 212 LEU A O 1
ATOM 1701 N N . ASN A 1 213 ? -14.749 -1.855 12.245 1.00 98.50 213 ASN A N 1
ATOM 1702 C CA . ASN A 1 213 ? -14.581 -0.776 13.219 1.00 98.50 213 ASN A CA 1
ATOM 1703 C C . ASN A 1 213 ? -15.904 -0.046 13.507 1.00 98.50 213 ASN A C 1
ATOM 1705 O O . ASN A 1 213 ? -16.222 0.235 14.663 1.00 98.50 213 ASN A O 1
ATOM 1709 N N . LYS A 1 214 ? -16.707 0.229 12.468 1.00 98.62 214 LYS A N 1
ATOM 1710 C CA . LYS A 1 214 ? -18.047 0.822 12.622 1.00 98.62 214 LYS A CA 1
ATOM 1711 C C . LYS A 1 214 ? -18.978 -0.081 13.427 1.00 98.62 214 LYS A C 1
ATOM 1713 O O . LYS A 1 214 ? -19.694 0.422 14.292 1.00 98.62 214 LYS A O 1
ATOM 1718 N N . GLN A 1 215 ? -18.946 -1.388 13.174 1.00 98.62 215 GLN A N 1
ATOM 1719 C CA . GLN A 1 215 ? -19.741 -2.358 13.924 1.00 98.62 215 GLN A CA 1
ATOM 1720 C C . GLN A 1 215 ? -19.311 -2.410 15.397 1.00 98.62 215 GLN A C 1
ATOM 1722 O O . GLN A 1 215 ? -20.145 -2.223 16.278 1.00 98.62 215 GLN A O 1
ATOM 1727 N N . LEU A 1 216 ? -18.008 -2.523 15.670 1.00 98.56 216 LEU A N 1
ATOM 1728 C CA . LEU A 1 216 ? -17.470 -2.511 17.034 1.00 98.56 216 LEU A CA 1
ATOM 1729 C C . LEU A 1 216 ? -17.820 -1.230 17.798 1.00 98.56 216 LEU A C 1
ATOM 1731 O O . LEU A 1 216 ? -18.149 -1.292 18.978 1.00 98.56 216 LEU A O 1
ATOM 1735 N N . LYS A 1 217 ? -17.794 -0.064 17.141 1.00 98.56 217 LYS A N 1
ATOM 1736 C CA . LYS A 1 217 ? -18.235 1.200 17.753 1.00 98.56 217 LYS A CA 1
ATOM 1737 C C . LYS A 1 217 ? -19.710 1.166 18.139 1.00 98.56 217 LYS A C 1
ATOM 1739 O O . LYS A 1 217 ? -20.059 1.635 19.219 1.00 98.56 217 LYS A O 1
ATOM 1744 N N . LYS A 1 218 ? -20.569 0.615 17.278 1.00 98.56 218 LYS A N 1
ATOM 1745 C CA . LYS A 1 218 ? -21.999 0.456 17.567 1.00 98.56 218 LYS A CA 1
ATOM 1746 C C . LYS A 1 218 ? -22.219 -0.473 18.763 1.00 98.56 218 LYS A C 1
ATOM 1748 O O . LYS A 1 218 ? -22.969 -0.112 19.666 1.00 98.56 218 LYS A O 1
ATOM 1753 N N . ASP A 1 219 ? -21.530 -1.610 18.792 1.00 98.50 219 ASP A N 1
ATOM 1754 C CA . ASP A 1 219 ? -21.638 -2.583 19.882 1.00 98.50 219 ASP A CA 1
ATOM 1755 C C . ASP A 1 219 ? -21.114 -2.002 21.201 1.00 98.50 219 ASP A C 1
ATOM 1757 O O . ASP A 1 219 ? -21.737 -2.170 22.246 1.00 98.50 219 ASP A O 1
ATOM 1761 N N . ASN A 1 220 ? -20.019 -1.238 21.157 1.00 98.44 220 ASN A N 1
ATOM 1762 C CA . ASN A 1 220 ? -19.478 -0.548 22.325 1.00 98.44 220 ASN A CA 1
ATOM 1763 C C . ASN A 1 220 ? -20.478 0.472 22.895 1.00 98.44 220 ASN A C 1
ATOM 1765 O O . ASN A 1 220 ? -20.782 0.426 24.084 1.00 98.44 220 ASN A O 1
ATOM 1769 N N . LEU A 1 221 ? -21.069 1.317 22.039 1.00 98.50 221 LEU A N 1
ATOM 1770 C CA . LEU A 1 221 ? -22.114 2.265 22.445 1.00 98.50 221 LEU A CA 1
ATOM 1771 C C . LEU A 1 221 ? -23.335 1.555 23.045 1.00 98.50 221 LEU A C 1
ATOM 1773 O O . LEU A 1 221 ? -23.872 2.002 24.059 1.00 98.50 221 LEU A O 1
ATOM 1777 N N . GLN A 1 222 ? -23.761 0.438 22.450 1.00 98.62 222 GLN A N 1
ATOM 1778 C CA . GLN A 1 222 ? -24.872 -0.360 22.965 1.00 98.62 222 GLN A CA 1
ATOM 1779 C C . GLN A 1 222 ? -24.548 -0.953 24.344 1.00 98.62 222 GLN A C 1
ATOM 1781 O O . GLN A 1 222 ? -25.372 -0.877 25.253 1.00 98.62 222 GLN A O 1
ATOM 1786 N N . LEU A 1 223 ? -23.344 -1.499 24.527 1.00 98.75 223 LEU A N 1
ATOM 1787 C CA . LEU A 1 223 ? -22.893 -2.020 25.817 1.00 98.75 223 LEU A CA 1
ATOM 1788 C C . LEU A 1 223 ? -22.799 -0.919 26.875 1.00 98.75 223 LEU A C 1
ATOM 1790 O O . LEU A 1 223 ? -23.238 -1.133 28.002 1.00 98.75 223 LEU A O 1
ATOM 1794 N N . THR A 1 224 ? -22.293 0.267 26.523 1.00 98.69 224 THR A N 1
ATOM 1795 C CA . THR A 1 224 ? -22.281 1.422 27.432 1.00 98.69 224 THR A CA 1
ATOM 1796 C C . THR A 1 224 ? -23.698 1.817 27.845 1.00 98.69 224 THR A C 1
ATOM 1798 O O . THR A 1 224 ? -23.945 1.991 29.034 1.00 98.69 224 THR A O 1
ATOM 1801 N N . SER A 1 225 ? -24.643 1.884 26.902 1.00 98.56 225 SER A N 1
ATOM 1802 C CA . SER A 1 225 ? -26.049 2.184 27.206 1.00 98.56 225 SER A CA 1
ATOM 1803 C C . SER A 1 225 ? -26.671 1.146 28.145 1.00 98.56 225 SER A C 1
ATOM 1805 O O . SER A 1 225 ? -27.366 1.508 29.094 1.00 98.56 225 SER A O 1
ATOM 1807 N N . ASN A 1 226 ? -26.409 -0.143 27.915 1.00 98.56 226 ASN A N 1
ATOM 1808 C CA . ASN A 1 226 ? -26.908 -1.213 28.780 1.00 98.56 226 ASN A CA 1
ATOM 1809 C C . ASN A 1 226 ? -26.291 -1.139 30.184 1.00 98.56 226 ASN A C 1
ATOM 1811 O O . ASN A 1 226 ? -26.976 -1.349 31.185 1.00 98.56 226 ASN A O 1
ATOM 1815 N N . MET A 1 227 ? -24.997 -0.818 30.267 1.00 98.56 227 MET A N 1
ATOM 1816 C CA . MET A 1 227 ? -24.307 -0.625 31.539 1.00 98.56 227 MET A CA 1
ATOM 1817 C C . MET A 1 227 ? -24.936 0.524 32.333 1.00 98.56 227 MET A C 1
ATOM 1819 O O . MET A 1 227 ? -25.199 0.359 33.521 1.00 98.56 227 MET A O 1
ATOM 1823 N N . THR A 1 228 ? -25.243 1.653 31.683 1.00 98.38 228 THR A N 1
ATOM 1824 C CA . THR A 1 228 ? -25.905 2.784 32.351 1.00 98.38 228 THR A CA 1
ATOM 1825 C C . THR A 1 228 ? -27.310 2.426 32.829 1.00 98.38 228 THR A C 1
ATOM 1827 O O . THR A 1 228 ? -27.639 2.716 33.973 1.00 98.38 228 THR A O 1
ATOM 1830 N N . THR A 1 229 ? -28.109 1.706 32.029 1.00 98.44 229 THR A N 1
ATOM 1831 C CA . THR A 1 229 ? -29.459 1.292 32.455 1.00 98.44 229 THR A CA 1
ATOM 1832 C C . THR A 1 229 ? -29.426 0.331 33.641 1.00 98.44 229 THR A C 1
ATOM 1834 O O . THR A 1 229 ? -30.235 0.459 34.556 1.00 98.44 229 THR A O 1
ATOM 1837 N N . LEU A 1 230 ? -28.474 -0.610 33.658 1.00 98.56 230 LEU A N 1
ATOM 1838 C CA . LEU A 1 230 ? -28.297 -1.523 34.789 1.00 98.56 230 LEU A CA 1
ATOM 1839 C C . LEU A 1 230 ? -27.811 -0.777 36.034 1.00 98.56 230 LEU A C 1
ATOM 1841 O O . LEU A 1 230 ? -28.242 -1.079 37.144 1.00 98.56 230 LEU A O 1
ATOM 1845 N N . GLN A 1 231 ? -26.931 0.210 35.867 1.00 98.62 231 GLN A N 1
ATOM 1846 C CA . GLN A 1 231 ? -26.469 1.045 36.970 1.00 98.62 231 GLN A CA 1
ATOM 1847 C C . GLN A 1 231 ? -27.621 1.854 37.587 1.00 98.62 231 GLN A C 1
ATOM 1849 O O . GLN A 1 231 ? -27.727 1.902 38.814 1.00 98.62 231 GLN A O 1
ATOM 1854 N N . ASP A 1 232 ? -28.515 2.410 36.766 1.00 98.31 232 ASP A N 1
ATOM 1855 C CA . ASP A 1 232 ? -29.717 3.114 37.227 1.00 98.31 232 ASP A CA 1
ATOM 1856 C C . ASP A 1 232 ? -30.669 2.179 37.992 1.00 98.31 232 ASP A C 1
ATOM 1858 O O . ASP A 1 232 ? -31.179 2.535 39.058 1.00 98.31 232 ASP A O 1
ATOM 1862 N N . GLU A 1 233 ? -30.872 0.955 37.497 1.00 98.31 233 GLU A N 1
ATOM 1863 C CA . GLU A 1 233 ? -31.691 -0.057 38.172 1.00 98.31 233 GLU A CA 1
ATOM 1864 C C . GLU A 1 233 ? -31.093 -0.471 39.525 1.00 98.31 233 GLU A C 1
ATOM 1866 O O . GLU A 1 233 ? -31.808 -0.538 40.526 1.00 98.31 233 GLU A O 1
ATOM 1871 N N . VAL A 1 234 ? -29.771 -0.660 39.599 1.00 98.31 234 VAL A N 1
ATOM 1872 C CA . VAL A 1 234 ? -29.068 -0.949 40.858 1.00 98.31 234 VAL A CA 1
ATOM 1873 C C . VAL A 1 234 ? -29.245 0.186 41.866 1.00 98.31 234 VAL A C 1
ATOM 1875 O O . VAL A 1 234 ? -29.478 -0.078 43.047 1.00 98.31 234 VAL A O 1
ATOM 1878 N N . VAL A 1 235 ? -29.142 1.446 41.435 1.00 98.50 235 VAL A N 1
ATOM 1879 C CA . VAL A 1 235 ? -29.367 2.606 42.312 1.00 98.50 235 VAL A CA 1
ATOM 1880 C C . VAL A 1 235 ? -30.813 2.637 42.808 1.00 98.50 235 VAL A C 1
ATOM 1882 O O . VAL A 1 235 ? -31.046 2.834 44.002 1.00 98.50 235 VAL A O 1
ATOM 1885 N N . LYS A 1 236 ? -31.782 2.374 41.926 1.00 98.56 236 LYS A N 1
ATOM 1886 C CA . LYS A 1 236 ? -33.201 2.314 42.288 1.00 98.56 236 LYS A CA 1
ATOM 1887 C C . LYS A 1 236 ? -33.473 1.229 43.332 1.00 98.56 236 LYS A C 1
ATOM 1889 O O . LYS A 1 236 ? -34.049 1.535 44.376 1.00 98.56 236 LYS A O 1
ATOM 1894 N N . LEU A 1 237 ? -33.002 0.003 43.103 1.00 98.44 237 LEU A N 1
ATOM 1895 C CA . LEU A 1 237 ? -33.177 -1.116 44.036 1.00 98.44 237 LEU A CA 1
ATOM 1896 C C . LEU A 1 237 ? -32.508 -0.856 45.390 1.00 98.44 237 LEU A C 1
ATOM 1898 O O . LEU A 1 237 ? -33.068 -1.204 46.425 1.00 98.44 237 LEU A O 1
ATOM 1902 N N . ARG A 1 238 ? -31.339 -0.200 45.409 1.00 98.56 238 ARG A N 1
ATOM 1903 C CA . ARG A 1 238 ? -30.704 0.229 46.666 1.00 98.56 238 ARG A CA 1
ATOM 1904 C C . ARG A 1 238 ? -31.598 1.191 47.444 1.00 98.56 238 ARG A C 1
ATOM 1906 O O . ARG A 1 238 ? -31.798 0.982 48.633 1.00 98.56 238 ARG A O 1
ATOM 1913 N N . SER A 1 239 ? -32.174 2.190 46.775 1.00 97.94 239 SER A N 1
ATOM 1914 C CA . SER A 1 239 ? -33.057 3.160 47.435 1.00 97.94 239 SER A CA 1
ATOM 1915 C C . SER A 1 239 ? -34.350 2.534 47.976 1.00 97.94 239 SER A C 1
ATOM 1917 O O . SER A 1 239 ? -34.814 2.915 49.048 1.00 97.94 239 SER A O 1
ATOM 1919 N N . GLU A 1 240 ? -34.907 1.548 47.267 1.00 98.38 240 GLU A N 1
ATOM 1920 C CA . GLU A 1 240 ? -36.073 0.784 47.717 1.00 98.38 240 GLU A CA 1
ATOM 1921 C C . GLU A 1 240 ? -35.732 -0.090 48.930 1.00 98.38 240 GLU A C 1
ATOM 1923 O O . GLU A 1 240 ? -36.478 -0.106 49.907 1.00 98.38 240 GLU A O 1
ATOM 1928 N N . ASN A 1 241 ? -34.569 -0.745 48.921 1.00 98.31 241 ASN A N 1
ATOM 1929 C CA . ASN A 1 241 ? -34.097 -1.536 50.056 1.00 98.31 241 ASN A CA 1
ATOM 1930 C C . ASN A 1 241 ? -33.859 -0.665 51.305 1.00 98.31 241 ASN A C 1
ATOM 1932 O O . ASN A 1 241 ? -34.326 -0.998 52.390 1.00 98.31 241 ASN A O 1
ATOM 1936 N N . ASP A 1 242 ? -33.225 0.503 51.150 1.00 98.31 242 ASP A N 1
ATOM 1937 C CA . ASP A 1 242 ? -33.027 1.459 52.249 1.00 98.31 242 ASP A CA 1
ATOM 1938 C C . ASP A 1 242 ? -34.363 1.939 52.844 1.00 98.31 242 ASP A C 1
ATOM 1940 O O . ASP A 1 242 ? -34.475 2.155 54.055 1.00 98.31 242 ASP A O 1
ATOM 1944 N N . PHE A 1 243 ? -35.385 2.121 52.002 1.00 98.50 243 PHE A N 1
ATOM 1945 C CA . PHE A 1 243 ? -36.734 2.464 52.446 1.00 98.50 243 PHE A CA 1
ATOM 1946 C C . PHE A 1 243 ? -37.375 1.322 53.245 1.00 98.50 243 PHE A C 1
ATOM 1948 O O . PHE A 1 243 ? -37.896 1.564 54.335 1.00 98.50 243 PHE A O 1
ATOM 1955 N N . LEU A 1 244 ? -37.290 0.084 52.751 1.00 98.31 244 LEU A N 1
ATOM 1956 C CA . LEU A 1 244 ? -37.816 -1.093 53.446 1.00 98.31 244 LEU A CA 1
ATOM 1957 C C . LEU A 1 244 ? -37.121 -1.321 54.794 1.00 98.31 244 LEU A C 1
ATOM 1959 O O . LEU A 1 244 ? -37.806 -1.542 55.788 1.00 98.31 244 LEU A O 1
ATOM 1963 N N . CYS A 1 245 ? -35.794 -1.176 54.875 1.00 98.06 245 CYS A N 1
ATOM 1964 C CA . CYS A 1 245 ? -35.071 -1.266 56.147 1.00 98.06 245 CYS A CA 1
ATOM 1965 C C . CYS A 1 245 ? -35.548 -0.219 57.165 1.00 98.06 245 CYS A C 1
ATOM 1967 O O . CYS A 1 245 ? -35.693 -0.530 58.347 1.00 98.06 245 CYS A O 1
ATOM 1969 N N . LYS A 1 246 ? -35.818 1.023 56.736 1.00 98.12 246 LYS A N 1
ATOM 1970 C CA . LYS A 1 246 ? -36.384 2.052 57.630 1.00 98.12 246 LYS A CA 1
ATOM 1971 C C . LYS A 1 246 ? -37.765 1.648 58.140 1.00 98.12 246 LYS A C 1
ATOM 1973 O O . LYS A 1 246 ? -38.011 1.731 59.340 1.00 98.12 246 LYS A O 1
ATOM 1978 N N . GLN A 1 247 ? -38.629 1.163 57.249 1.00 98.19 247 GLN A N 1
ATOM 1979 C CA . GLN A 1 247 ? -39.963 0.686 57.610 1.00 98.19 247 GLN A CA 1
ATOM 1980 C C . GLN A 1 247 ? -39.911 -0.513 58.572 1.00 98.19 247 GLN A C 1
ATOM 1982 O O . GLN A 1 247 ? -40.723 -0.595 59.496 1.00 98.19 247 GLN A O 1
ATOM 1987 N N . GLU A 1 248 ? -38.964 -1.432 58.383 1.00 98.00 248 GLU A N 1
ATOM 1988 C CA . GLU A 1 248 ? -38.748 -2.582 59.265 1.00 98.00 248 GLU A CA 1
ATOM 1989 C C . GLU A 1 248 ? -38.335 -2.136 60.674 1.00 98.00 248 GLU A C 1
ATOM 1991 O O . GLU A 1 248 ? -38.906 -2.607 61.658 1.00 98.00 248 GLU A O 1
ATOM 1996 N N . ILE A 1 249 ? -37.409 -1.176 60.782 1.00 97.88 249 ILE A N 1
ATOM 1997 C CA . ILE A 1 249 ? -36.991 -0.599 62.069 1.00 97.88 249 ILE A CA 1
ATOM 1998 C C . ILE A 1 249 ? -38.173 0.085 62.768 1.00 97.88 249 ILE A C 1
ATOM 2000 O O . ILE A 1 249 ? -38.415 -0.174 63.947 1.00 97.88 249 ILE A O 1
ATOM 2004 N N . GLU A 1 250 ? -38.926 0.932 62.059 1.00 97.88 250 GLU A N 1
ATOM 2005 C CA . GLU A 1 250 ? -40.111 1.612 62.604 1.00 97.88 250 GLU A CA 1
ATOM 2006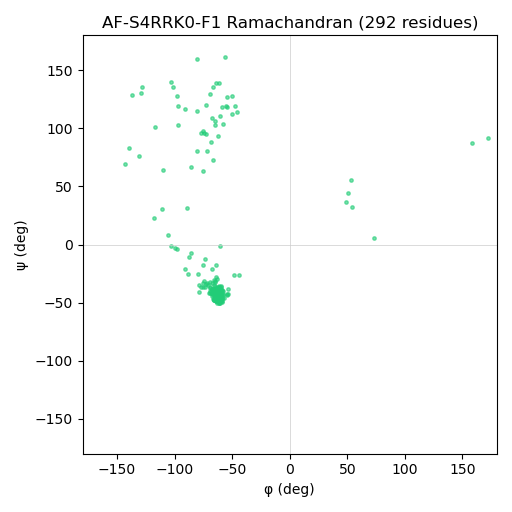 C C . GLU A 1 250 ? -41.156 0.604 63.098 1.00 97.88 250 GLU A C 1
ATOM 2008 O O . GLU A 1 250 ? -41.642 0.704 64.227 1.00 97.88 250 GLU A O 1
ATOM 2013 N N . SER A 1 251 ? -41.442 -0.421 62.292 1.00 97.25 251 SER A N 1
ATOM 2014 C CA . SER A 1 251 ? -42.358 -1.502 62.665 1.00 97.25 251 SER A CA 1
ATOM 2015 C C . SER A 1 251 ? -41.856 -2.257 63.902 1.00 97.25 251 SER A C 1
ATOM 2017 O O . SER A 1 251 ? -42.635 -2.517 64.818 1.00 97.25 251 SER A O 1
ATOM 2019 N N . GLY A 1 252 ? -40.553 -2.539 63.986 1.00 97.94 252 GLY A N 1
ATOM 2020 C CA . GLY A 1 252 ? -39.923 -3.163 65.150 1.00 97.94 252 GLY A CA 1
ATOM 2021 C C . GLY A 1 252 ? -40.075 -2.344 66.436 1.00 97.94 252 GLY A C 1
ATOM 2022 O O . GLY A 1 252 ? -40.395 -2.912 67.480 1.00 97.94 252 GLY A O 1
ATOM 2023 N N . ILE A 1 253 ? -39.924 -1.015 66.362 1.00 97.81 253 ILE A N 1
ATOM 2024 C CA . ILE A 1 253 ? -40.146 -0.108 67.503 1.00 97.81 253 ILE A CA 1
ATOM 2025 C C . ILE A 1 253 ? -41.609 -0.174 67.955 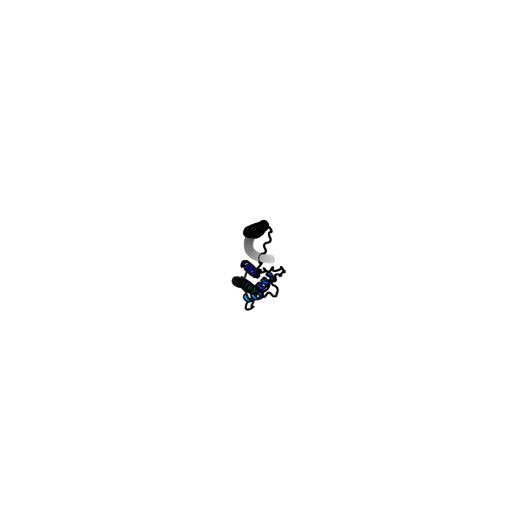1.00 97.81 253 ILE A C 1
ATOM 2027 O O . ILE A 1 253 ? -41.874 -0.411 69.132 1.00 97.81 253 ILE A O 1
ATOM 2031 N N . THR A 1 254 ? -42.562 -0.042 67.024 1.00 97.44 254 THR A N 1
ATOM 2032 C CA . THR A 1 254 ? -43.995 -0.093 67.370 1.00 97.44 254 THR A CA 1
ATOM 2033 C C . THR A 1 254 ? -44.408 -1.437 67.973 1.00 97.44 254 THR A C 1
ATOM 2035 O O . THR A 1 254 ? -45.208 -1.477 68.906 1.00 97.44 254 THR A O 1
ATOM 2038 N N . MET A 1 255 ? -43.836 -2.544 67.489 1.00 97.94 255 MET A N 1
ATOM 2039 C CA . MET A 1 255 ? -44.079 -3.879 68.032 1.00 97.94 255 MET A CA 1
ATOM 2040 C C . MET A 1 255 ? -43.581 -4.001 69.476 1.00 97.94 255 MET A C 1
ATOM 2042 O O . MET A 1 255 ? -44.288 -4.556 70.317 1.00 97.94 255 MET A O 1
ATOM 2046 N N . GLU A 1 256 ? -42.389 -3.482 69.778 1.00 97.69 256 GLU A N 1
ATOM 2047 C CA . GLU A 1 256 ? -41.837 -3.501 71.137 1.00 97.69 256 GLU A CA 1
ATOM 2048 C C . GLU A 1 256 ? -42.665 -2.630 72.096 1.00 97.69 256 GLU A C 1
ATOM 2050 O O . GLU A 1 256 ? -42.914 -3.031 73.233 1.00 97.69 256 GLU A O 1
ATOM 2055 N N . ASP A 1 257 ? -43.165 -1.482 71.636 1.00 97.69 257 ASP A N 1
ATOM 2056 C CA . ASP A 1 257 ? -44.056 -0.631 72.431 1.00 97.69 257 ASP A CA 1
ATOM 2057 C C . ASP A 1 257 ? -45.397 -1.320 72.731 1.00 97.69 257 ASP A C 1
ATOM 2059 O O . ASP A 1 257 ? -45.839 -1.331 73.882 1.00 97.69 257 ASP A O 1
ATOM 2063 N N . ILE A 1 258 ? -46.017 -1.972 71.738 1.00 97.25 258 ILE A N 1
ATOM 2064 C CA . ILE A 1 258 ? -47.239 -2.772 71.943 1.00 97.25 258 ILE A CA 1
ATOM 2065 C C . ILE A 1 258 ? -46.973 -3.925 72.919 1.00 97.25 258 ILE A C 1
ATOM 2067 O O . ILE A 1 258 ? -47.798 -4.216 73.785 1.00 97.25 258 ILE A O 1
ATOM 2071 N N . LYS A 1 259 ? -45.814 -4.582 72.814 1.00 97.94 259 LYS A N 1
ATOM 2072 C CA . LYS A 1 259 ? -45.427 -5.674 73.713 1.00 97.94 259 LYS A CA 1
ATOM 2073 C C . LYS A 1 259 ? -45.283 -5.200 75.161 1.00 97.94 259 LYS A C 1
ATOM 2075 O O . LYS A 1 259 ? -45.755 -5.892 76.061 1.00 97.94 259 LYS A O 1
ATOM 2080 N N . LYS A 1 260 ? -44.691 -4.024 75.394 1.00 97.50 260 LYS A N 1
ATOM 2081 C CA . LYS A 1 260 ? -44.633 -3.404 76.731 1.00 97.50 260 LYS A CA 1
ATOM 2082 C C . LYS A 1 260 ? -46.028 -3.091 77.265 1.00 97.50 260 LYS A C 1
ATOM 2084 O O . LYS A 1 260 ? -46.335 -3.468 78.391 1.00 97.50 260 LYS A O 1
ATOM 2089 N N . GLN A 1 261 ? -46.893 -2.488 76.446 1.00 97.44 261 GLN A N 1
ATOM 2090 C CA . GLN A 1 261 ? -48.284 -2.209 76.828 1.00 97.44 261 GLN A CA 1
ATOM 2091 C C . GLN A 1 261 ? -49.051 -3.489 77.198 1.00 97.44 261 GLN A C 1
ATOM 2093 O O . GLN A 1 261 ? -49.801 -3.500 78.171 1.00 97.44 261 GLN A O 1
ATOM 2098 N N . LEU A 1 262 ? -48.846 -4.587 76.463 1.00 97.12 262 LEU A N 1
ATOM 2099 C CA . LEU A 1 262 ? -49.427 -5.891 76.797 1.00 97.12 262 LEU A CA 1
ATOM 2100 C C . LEU A 1 262 ? -48.924 -6.417 78.145 1.00 97.12 262 LEU A C 1
ATOM 2102 O O . LEU A 1 262 ? -49.742 -6.837 78.957 1.00 97.12 262 LEU A O 1
ATOM 2106 N N . GLN A 1 263 ? -47.616 -6.352 78.412 1.00 97.31 263 GLN A N 1
ATOM 2107 C CA . GLN A 1 263 ? -47.044 -6.774 79.698 1.00 97.31 263 GLN A CA 1
ATOM 2108 C C . GLN A 1 263 ? -47.597 -5.959 80.876 1.00 97.31 263 GLN A C 1
ATOM 2110 O O . GLN A 1 263 ? -47.907 -6.522 81.925 1.00 97.31 263 GLN A O 1
ATOM 2115 N N . GLU A 1 264 ? -47.759 -4.644 80.707 1.00 97.31 264 GLU A N 1
ATOM 2116 C CA . GLU A 1 264 ? -48.385 -3.776 81.711 1.00 97.31 264 GLU A CA 1
ATOM 2117 C C . GLU A 1 264 ? -49.848 -4.169 81.963 1.00 97.31 264 GLU A C 1
ATOM 2119 O O . GLU A 1 264 ? -50.266 -4.308 83.114 1.00 97.31 264 GLU A O 1
ATOM 2124 N N . LEU A 1 265 ? -50.627 -4.409 80.902 1.00 96.38 265 LEU A N 1
ATOM 2125 C CA . LEU A 1 265 ? -52.018 -4.854 81.020 1.00 96.38 265 LEU A CA 1
ATOM 2126 C C . LEU A 1 265 ? -52.139 -6.237 81.674 1.00 96.38 265 LEU A C 1
ATOM 2128 O O . LEU A 1 265 ? -53.031 -6.441 82.498 1.00 96.38 265 LEU A O 1
ATOM 2132 N N . GLU A 1 266 ? -51.252 -7.176 81.343 1.00 97.06 266 GLU A N 1
ATOM 2133 C CA . GLU A 1 266 ? -51.184 -8.497 81.977 1.00 97.06 266 GLU A CA 1
ATOM 2134 C C . GLU A 1 266 ? -50.878 -8.384 83.476 1.00 97.06 266 GLU A C 1
ATOM 2136 O O . GLU A 1 266 ? -51.537 -9.042 84.286 1.00 97.06 266 GLU A O 1
ATOM 2141 N N . ALA A 1 267 ? -49.941 -7.512 83.865 1.00 96.81 267 ALA A N 1
ATOM 2142 C CA . ALA A 1 267 ? -49.620 -7.251 85.266 1.00 96.81 267 ALA A CA 1
ATOM 2143 C C . ALA A 1 267 ? -50.821 -6.666 86.031 1.00 96.81 267 ALA A C 1
ATOM 2145 O O . ALA A 1 267 ? -51.174 -7.169 87.100 1.00 96.81 267 ALA A O 1
ATOM 2146 N N . VAL A 1 268 ? -51.505 -5.668 85.457 1.00 97.12 268 VAL A N 1
ATOM 2147 C CA . VAL A 1 268 ? -52.723 -5.072 86.040 1.00 97.12 268 VAL A CA 1
ATOM 2148 C C . VAL A 1 268 ? -53.851 -6.103 86.154 1.00 97.12 268 VAL A C 1
ATOM 2150 O O . VAL A 1 268 ? -54.563 -6.151 87.160 1.00 97.12 268 VAL A O 1
ATOM 2153 N N . ALA A 1 269 ? -54.027 -6.960 85.144 1.00 96.06 269 ALA A N 1
ATOM 2154 C CA . ALA A 1 269 ? -55.019 -8.030 85.180 1.00 96.06 269 ALA A CA 1
ATOM 2155 C C . ALA A 1 269 ? -54.711 -9.059 86.282 1.00 96.06 269 ALA A C 1
ATOM 2157 O O . ALA A 1 269 ? -55.625 -9.489 86.992 1.00 96.06 269 ALA A O 1
ATOM 2158 N N . ALA A 1 270 ? -53.438 -9.426 86.464 1.00 96.38 270 ALA A N 1
ATOM 2159 C CA . ALA A 1 270 ? -52.999 -10.316 87.535 1.00 96.38 270 ALA A CA 1
ATOM 2160 C C . ALA A 1 270 ? -53.238 -9.706 88.928 1.00 96.38 270 ALA A C 1
ATOM 2162 O O . ALA A 1 270 ? -53.799 -10.375 89.797 1.00 96.38 270 ALA A O 1
ATOM 2163 N N . GLU A 1 271 ? -52.895 -8.431 89.127 1.00 96.25 271 GLU A N 1
ATOM 2164 C CA . GLU A 1 271 ? -53.156 -7.699 90.374 1.00 96.25 271 GLU A CA 1
ATOM 2165 C C . GLU A 1 271 ? -54.655 -7.655 90.697 1.00 96.25 271 GLU A C 1
ATOM 2167 O O . GLU A 1 271 ? -55.074 -8.003 91.804 1.00 96.25 271 GLU A O 1
ATOM 2172 N N . ARG A 1 272 ? -55.492 -7.320 89.708 1.00 96.31 272 ARG A N 1
ATOM 2173 C CA . ARG A 1 272 ? -56.951 -7.305 89.871 1.00 96.31 272 ARG A CA 1
ATOM 2174 C C . ARG A 1 272 ? -57.508 -8.683 90.236 1.00 96.31 272 ARG A C 1
ATOM 2176 O O . ARG A 1 272 ? -58.392 -8.768 91.087 1.00 96.31 272 ARG A O 1
ATOM 2183 N N . ASN A 1 273 ? -57.011 -9.753 89.616 1.00 96.31 273 ASN A N 1
ATOM 2184 C CA . ASN A 1 273 ? -57.421 -11.120 89.944 1.00 96.31 273 ASN A CA 1
ATOM 2185 C C . ASN A 1 273 ? -57.032 -11.507 91.378 1.00 96.31 273 ASN A C 1
ATOM 2187 O O . ASN A 1 273 ? -57.845 -12.115 92.075 1.00 96.31 273 ASN A O 1
ATOM 2191 N N . ASN A 1 274 ? -55.839 -11.117 91.837 1.00 95.56 274 ASN A N 1
ATOM 2192 C CA . ASN A 1 274 ? -55.402 -11.340 93.217 1.00 95.56 274 ASN A CA 1
ATOM 2193 C C . ASN A 1 274 ? -56.294 -10.592 94.219 1.00 95.56 274 ASN A C 1
ATOM 2195 O O . ASN A 1 274 ? -56.784 -11.204 95.165 1.00 95.56 274 ASN A O 1
ATOM 2199 N N . LEU A 1 275 ? -56.595 -9.311 93.968 1.00 95.69 275 LEU A N 1
ATOM 2200 C CA . LEU A 1 275 ? -57.508 -8.522 94.806 1.00 95.69 275 LEU A CA 1
ATOM 2201 C C . LEU A 1 275 ? -58.914 -9.136 94.869 1.00 95.69 275 LEU A C 1
ATOM 2203 O O . LEU A 1 275 ? -59.501 -9.235 95.944 1.00 95.69 275 LEU A O 1
ATOM 2207 N N . LEU A 1 276 ? -59.457 -9.584 93.731 1.00 94.88 276 LEU A N 1
ATOM 2208 C CA . LEU A 1 276 ? -60.749 -10.278 93.693 1.00 94.88 276 LEU A CA 1
ATOM 2209 C C . LEU A 1 276 ? -60.713 -11.600 94.471 1.00 94.88 276 LEU A C 1
ATOM 2211 O O . LEU A 1 276 ? -61.686 -11.944 95.144 1.00 94.88 276 LEU A O 1
ATOM 2215 N N . PHE A 1 277 ? -59.607 -12.345 94.401 1.00 94.38 277 PHE A N 1
ATOM 2216 C CA . PHE A 1 277 ? -59.424 -13.579 95.162 1.00 94.38 277 PHE A CA 1
ATOM 2217 C C . PHE A 1 277 ? -59.374 -13.317 96.673 1.00 94.38 277 PHE A C 1
ATOM 2219 O O . PHE A 1 277 ? -60.059 -14.009 97.429 1.00 94.38 277 PHE A O 1
ATOM 2226 N N . GLU A 1 278 ? -58.625 -12.301 97.112 1.00 94.12 278 GLU A N 1
ATOM 2227 C CA . GLU A 1 278 ? -58.570 -11.868 98.513 1.00 94.12 278 GLU A CA 1
ATOM 2228 C C . GLU A 1 278 ? -59.939 -11.410 99.020 1.00 94.12 278 GLU A C 1
ATOM 2230 O O . GLU A 1 278 ? -60.395 -11.887 100.058 1.00 94.12 278 GLU A O 1
ATOM 2235 N N . GLN A 1 279 ? -60.638 -10.555 98.264 1.00 93.12 279 GLN A N 1
ATOM 2236 C CA . GLN A 1 279 ? -62.000 -10.120 98.593 1.00 93.12 279 GLN A CA 1
ATOM 2237 C C . GLN A 1 279 ? -62.953 -11.308 98.735 1.00 93.12 279 GLN A C 1
ATOM 2239 O O . GLN A 1 279 ? -63.694 -11.390 99.714 1.00 93.12 279 GLN A O 1
ATOM 2244 N N . ARG A 1 280 ? -62.913 -12.258 97.790 1.00 93.69 280 ARG A N 1
ATOM 2245 C CA . ARG A 1 280 ? -63.740 -13.468 97.848 1.00 93.69 280 ARG A CA 1
ATOM 2246 C C . ARG A 1 280 ? -63.427 -14.295 99.092 1.00 93.69 280 ARG A C 1
ATOM 2248 O O . ARG A 1 280 ? -64.361 -14.735 99.748 1.00 93.69 280 ARG A O 1
ATOM 2255 N N . ASN A 1 281 ? -62.152 -14.507 99.422 1.00 93.19 281 ASN A N 1
ATOM 2256 C CA . ASN A 1 281 ? -61.751 -15.255 100.617 1.00 93.19 281 ASN A CA 1
ATOM 2257 C C . ASN A 1 281 ? -62.181 -14.561 101.912 1.00 93.19 281 ASN A C 1
ATOM 2259 O O . ASN A 1 281 ? -62.675 -15.233 102.814 1.00 93.19 281 ASN A O 1
ATOM 2263 N N . ASN A 1 282 ? -62.022 -13.238 101.998 1.00 92.12 282 ASN A N 1
ATOM 2264 C CA . ASN A 1 282 ? -62.470 -12.458 103.150 1.00 92.12 282 ASN A CA 1
ATOM 2265 C C . ASN A 1 282 ? -63.987 -12.572 103.328 1.00 92.12 282 ASN A C 1
ATOM 2267 O O . ASN A 1 282 ? -64.441 -12.908 104.416 1.00 92.12 282 ASN A O 1
ATOM 2271 N N . HIS A 1 283 ? -64.761 -12.417 102.251 1.00 92.38 283 HIS A N 1
ATOM 2272 C CA . HIS A 1 283 ? -66.212 -12.594 102.295 1.00 92.38 283 HIS A CA 1
ATOM 2273 C C . HIS A 1 283 ? -66.621 -14.018 102.707 1.00 92.38 283 HIS A C 1
ATOM 2275 O O . HIS A 1 283 ? -67.539 -14.207 103.499 1.00 92.38 283 HIS A O 1
ATOM 2281 N N . LEU A 1 284 ? -65.913 -15.039 102.211 1.00 90.69 284 LEU A N 1
ATOM 2282 C CA . LEU A 1 284 ? -66.144 -16.437 102.590 1.00 90.69 284 LEU A CA 1
ATOM 2283 C C . LEU A 1 284 ? -65.858 -16.666 104.081 1.00 90.69 284 LEU A C 1
ATOM 2285 O O . LEU A 1 284 ? -66.604 -17.384 104.743 1.00 90.69 284 LEU A O 1
ATOM 2289 N N . LYS A 1 285 ? -64.813 -16.023 104.616 1.00 90.19 285 LYS A N 1
ATOM 2290 C CA . LYS A 1 285 ? -64.487 -16.039 106.044 1.00 90.19 285 LYS A CA 1
ATOM 2291 C C . LYS A 1 285 ? -65.583 -15.367 106.874 1.00 90.19 285 LYS A C 1
ATOM 2293 O O . LYS A 1 285 ? -66.047 -15.985 107.822 1.00 90.19 285 LYS A O 1
ATOM 2298 N N . GLU A 1 286 ? -66.039 -14.175 106.489 1.00 89.38 286 GLU A N 1
ATOM 2299 C CA . GLU A 1 286 ? -67.160 -13.474 107.140 1.00 89.38 286 GLU A CA 1
ATOM 2300 C C . GLU A 1 286 ? -68.447 -14.321 107.128 1.00 89.38 286 GLU A C 1
ATOM 2302 O O . GLU A 1 286 ? -69.145 -14.437 108.136 1.00 89.38 286 GLU A O 1
ATOM 2307 N N . MET A 1 287 ? -68.755 -14.980 106.005 1.00 88.50 287 MET A N 1
ATOM 2308 C CA . MET A 1 287 ? -69.885 -15.909 105.906 1.00 88.50 287 MET A CA 1
ATOM 2309 C C . MET A 1 287 ? -69.735 -17.132 106.822 1.00 88.50 287 MET A C 1
ATOM 2311 O O . MET A 1 287 ? -70.704 -17.565 107.434 1.00 88.50 287 MET A O 1
ATOM 2315 N N . MET A 1 288 ? -68.539 -17.713 106.928 1.00 88.19 288 MET A N 1
ATOM 2316 C CA . MET A 1 288 ? -68.288 -18.822 107.857 1.00 88.19 288 MET A CA 1
ATOM 2317 C C . MET A 1 288 ? -68.413 -18.386 109.321 1.00 88.19 288 MET A C 1
ATOM 2319 O O . MET A 1 288 ? -68.943 -19.140 110.132 1.00 88.19 288 MET A O 1
ATOM 2323 N N . GLU A 1 289 ? -67.928 -17.190 109.655 1.00 85.69 289 GLU A N 1
ATOM 2324 C CA . GLU A 1 289 ? -67.979 -16.619 111.004 1.00 85.69 289 GLU A CA 1
ATOM 2325 C C . GLU A 1 289 ? -69.434 -16.354 111.415 1.00 85.69 289 GLU A C 1
ATOM 2327 O O . GLU A 1 289 ? -69.875 -16.848 112.447 1.00 85.69 289 GLU A O 1
ATOM 2332 N N . THR A 1 290 ? -70.226 -15.727 110.538 1.00 82.44 290 THR A N 1
ATOM 2333 C CA . THR A 1 290 ? -71.674 -15.549 110.755 1.00 82.44 290 THR A CA 1
ATOM 2334 C C . THR A 1 290 ? -72.426 -16.876 110.873 1.00 82.44 290 THR A C 1
ATOM 2336 O O . THR A 1 290 ? -73.276 -16.998 111.744 1.00 82.44 290 THR A O 1
ATOM 2339 N N . VAL A 1 291 ? -72.112 -17.898 110.067 1.00 81.19 291 VAL A N 1
ATOM 2340 C CA . VAL A 1 291 ? -72.708 -19.244 110.216 1.00 81.19 291 VAL A CA 1
ATOM 2341 C C . VAL A 1 291 ? -72.310 -19.912 111.538 1.00 81.19 291 VAL A C 1
ATOM 2343 O O . VAL A 1 291 ? -73.108 -20.664 112.082 1.00 81.19 291 VAL A O 1
ATOM 2346 N N . SER A 1 292 ? -71.110 -19.653 112.066 1.00 75.38 292 SER A N 1
ATOM 2347 C CA . SER A 1 292 ? -70.654 -20.200 113.352 1.00 75.38 292 SER A CA 1
ATOM 2348 C C . SER A 1 292 ? -71.283 -19.518 114.575 1.00 75.38 292 SER A C 1
ATOM 2350 O O . SER A 1 292 ? -71.193 -20.069 115.673 1.00 75.38 292 SER A O 1
ATOM 2352 N N . GLU A 1 293 ? -71.852 -18.322 114.414 1.00 70.44 293 GLU A N 1
ATOM 2353 C CA . GLU A 1 293 ? -72.541 -17.572 115.474 1.00 70.44 293 GLU A CA 1
ATOM 2354 C C . GLU A 1 293 ? -74.036 -17.939 115.613 1.00 70.44 293 GLU A C 1
ATOM 2356 O O . GLU A 1 293 ? -74.658 -17.549 116.605 1.00 70.44 293 GLU A O 1
ATOM 2361 N N . TYR A 1 294 ? -74.601 -18.701 114.665 1.00 55.12 294 TYR A N 1
ATOM 2362 C CA . TYR A 1 294 ? -75.956 -19.282 114.720 1.00 55.12 294 TYR A CA 1
ATOM 2363 C C . TYR A 1 294 ? -75.948 -20.723 115.245 1.00 55.12 294 TYR A C 1
ATOM 2365 O O . TYR A 1 294 ? -76.911 -21.074 115.968 1.00 55.12 294 TYR A O 1
#

InterPro domains:
  IPR028168 KASH5-like coiled-coil domain [PF14662] (125-294)
  IPR028170 Protein KASH5 [PTHR47300] (1-294)
  IPR039508 Protein KASH5, EF-hand-like domain [PF14658] (6-71)

Radius of gyration: 67.24 Å; Cα contacts (8 Å, |Δi|>4): 60; chains: 1; bounding box: 158×30×212 Å